Protein AF-A0A3M3KU52-F1 (afdb_monomer_lite)

pLDDT: mean 92.32, std 7.79, range [46.56, 98.62]

Organism: Pseudomonas cannabina (NCBI:txid86840)

Structure (mmCIF, N/CA/C/O backbone):
data_AF-A0A3M3KU52-F1
#
_entry.id   AF-A0A3M3KU52-F1
#
loop_
_atom_site.group_PDB
_atom_site.id
_atom_site.type_symbol
_atom_site.label_atom_id
_atom_site.label_alt_id
_atom_site.label_comp_id
_atom_site.label_asym_id
_atom_site.label_entity_id
_atom_site.label_seq_id
_atom_site.pdbx_PDB_ins_code
_atom_site.Cartn_x
_atom_site.Cartn_y
_atom_site.Cartn_z
_atom_site.occupancy
_atom_site.B_iso_or_equiv
_atom_site.auth_seq_id
_atom_site.auth_comp_id
_atom_site.auth_asym_id
_atom_site.auth_atom_id
_atom_site.pdbx_PDB_model_num
ATOM 1 N N . ALA A 1 1 ? 12.576 -18.617 -20.477 1.00 54.19 1 ALA A N 1
ATOM 2 C CA . ALA A 1 1 ? 12.898 -17.984 -19.184 1.00 54.19 1 ALA A CA 1
ATOM 3 C C . ALA A 1 1 ? 11.674 -18.124 -18.290 1.00 54.19 1 ALA A C 1
ATOM 5 O O . ALA A 1 1 ? 10.576 -18.168 -18.830 1.00 54.19 1 ALA A O 1
ATOM 6 N N . GLY A 1 2 ? 11.861 -18.324 -16.986 1.00 85.38 2 GLY A N 1
ATOM 7 C CA . GLY A 1 2 ? 10.759 -18.479 -16.032 1.00 85.38 2 GLY A CA 1
ATOM 8 C C . GLY A 1 2 ? 10.429 -17.161 -15.333 1.00 85.38 2 GLY A C 1
ATOM 9 O O . GLY A 1 2 ? 11.281 -16.274 -15.255 1.00 85.38 2 GLY A O 1
ATOM 10 N N . ASN A 1 3 ? 9.214 -17.065 -14.804 1.00 88.75 3 ASN A N 1
ATOM 11 C CA . ASN A 1 3 ? 8.806 -15.958 -13.946 1.00 88.75 3 ASN A CA 1
ATOM 12 C C . ASN A 1 3 ? 9.176 -16.261 -12.489 1.00 88.75 3 ASN A C 1
ATOM 14 O O . ASN A 1 3 ? 9.082 -17.405 -12.042 1.00 88.75 3 ASN A O 1
ATOM 18 N N . LEU A 1 4 ? 9.572 -15.229 -11.751 1.00 90.88 4 LEU A N 1
ATOM 19 C CA . LEU A 1 4 ? 9.796 -15.265 -10.314 1.00 90.88 4 LEU A CA 1
ATOM 20 C C . LEU A 1 4 ? 8.529 -14.843 -9.572 1.00 90.88 4 LEU A C 1
ATOM 22 O O . LEU A 1 4 ? 7.788 -13.959 -10.013 1.00 90.88 4 LEU A O 1
ATOM 26 N N . ALA A 1 5 ? 8.339 -15.460 -8.411 1.00 93.00 5 ALA A N 1
ATOM 27 C CA . ALA A 1 5 ? 7.413 -15.015 -7.389 1.00 93.00 5 ALA A CA 1
ATOM 28 C C . ALA A 1 5 ? 8.114 -15.049 -6.028 1.00 93.00 5 ALA A C 1
ATOM 30 O O . ALA A 1 5 ? 8.933 -15.931 -5.764 1.00 93.00 5 ALA A O 1
ATOM 31 N N . ALA A 1 6 ? 7.801 -14.079 -5.179 1.00 93.00 6 ALA A N 1
ATOM 32 C CA . ALA A 1 6 ? 8.339 -13.954 -3.836 1.00 93.00 6 ALA A CA 1
ATOM 33 C C . ALA A 1 6 ? 7.242 -13.474 -2.888 1.00 93.00 6 ALA A C 1
ATOM 35 O O . ALA A 1 6 ? 6.402 -12.656 -3.257 1.00 93.00 6 ALA A O 1
ATOM 36 N N . GLN A 1 7 ? 7.281 -13.962 -1.653 1.00 95.56 7 GLN A N 1
ATOM 37 C CA . GLN A 1 7 ? 6.426 -13.491 -0.573 1.00 95.56 7 GLN A CA 1
ATOM 38 C C . GLN A 1 7 ? 7.285 -13.278 0.667 1.00 95.56 7 GLN A C 1
ATOM 40 O O . GLN A 1 7 ? 8.135 -14.109 0.987 1.00 95.56 7 GLN A O 1
ATOM 45 N N . VAL A 1 8 ? 7.065 -12.160 1.350 1.00 95.69 8 VAL A N 1
ATOM 46 C CA . VAL A 1 8 ? 7.743 -11.821 2.600 1.00 95.69 8 VAL A CA 1
ATOM 47 C C . VAL A 1 8 ? 6.691 -11.370 3.596 1.00 95.69 8 VAL A C 1
ATOM 49 O O . VAL A 1 8 ? 5.891 -10.492 3.285 1.00 95.69 8 VAL A O 1
ATOM 52 N N . SER A 1 9 ? 6.701 -11.953 4.789 1.00 96.00 9 SER A N 1
ATOM 53 C CA . SER A 1 9 ? 5.820 -11.567 5.886 1.00 96.00 9 SER A CA 1
ATOM 54 C C . SER A 1 9 ? 6.625 -11.170 7.116 1.00 96.00 9 SER A C 1
ATOM 56 O O . SER A 1 9 ? 7.636 -11.792 7.442 1.00 96.00 9 SER A O 1
ATOM 58 N N . TYR A 1 10 ? 6.149 -10.142 7.808 1.00 94.44 10 TYR A N 1
ATOM 59 C CA . TYR A 1 10 ? 6.671 -9.676 9.082 1.00 94.44 10 TYR A CA 1
ATOM 60 C C . TYR A 1 10 ? 5.551 -9.685 10.113 1.00 94.44 10 TYR A C 1
ATOM 62 O O . TYR A 1 10 ? 4.508 -9.067 9.906 1.00 94.44 10 TYR A O 1
ATOM 70 N N . ASP A 1 11 ? 5.804 -10.342 11.239 1.00 94.62 11 ASP A N 1
ATOM 71 C CA . ASP A 1 11 ? 4.893 -10.394 12.373 1.00 94.62 11 ASP A CA 1
ATOM 72 C C . ASP A 1 11 ? 5.525 -9.673 13.562 1.00 94.62 11 ASP A C 1
ATOM 74 O O . ASP A 1 11 ? 6.593 -10.045 14.053 1.00 94.62 11 ASP A O 1
ATOM 78 N N . ALA A 1 12 ? 4.847 -8.635 14.036 1.00 90.12 12 ALA A N 1
ATOM 79 C CA . ALA A 1 12 ? 5.092 -8.062 15.344 1.00 90.12 12 ALA A CA 1
ATOM 80 C C . ALA A 1 12 ? 4.092 -8.692 16.316 1.00 90.12 12 ALA A C 1
ATOM 82 O O . ALA A 1 12 ? 2.880 -8.538 16.150 1.00 90.12 12 ALA A O 1
ATOM 83 N N . GLY A 1 13 ? 4.613 -9.410 17.317 1.00 83.56 13 GLY A N 1
ATOM 84 C CA . GLY A 1 13 ? 3.825 -9.992 18.406 1.00 83.56 13 GLY A CA 1
ATOM 85 C C . GLY A 1 13 ? 3.183 -8.925 19.298 1.00 83.56 13 GLY A C 1
ATOM 86 O O . GLY A 1 13 ? 2.807 -7.858 18.832 1.00 83.56 13 GLY A O 1
ATOM 87 N N . ILE A 1 14 ? 3.052 -9.193 20.598 1.00 81.81 14 ILE A N 1
ATOM 88 C CA . ILE A 1 14 ? 2.406 -8.249 21.520 1.00 81.81 14 ILE A CA 1
ATOM 89 C C . ILE A 1 14 ? 3.168 -6.911 21.548 1.00 81.81 14 ILE A C 1
ATOM 91 O O . ILE A 1 14 ? 4.268 -6.798 22.087 1.00 81.81 14 ILE A O 1
ATOM 95 N N . ILE A 1 15 ? 2.549 -5.890 20.966 1.00 83.50 15 ILE A N 1
ATOM 96 C CA . ILE A 1 15 ? 2.916 -4.485 21.042 1.00 83.50 15 ILE A CA 1
ATOM 97 C C . ILE A 1 15 ? 2.351 -3.966 22.359 1.00 83.50 15 ILE A C 1
ATOM 99 O O . ILE A 1 15 ? 1.137 -3.810 22.505 1.00 83.50 15 ILE A O 1
ATOM 103 N N . ALA A 1 16 ? 3.233 -3.695 23.316 1.00 80.94 16 ALA A N 1
ATOM 104 C CA . ALA A 1 16 ? 2.871 -3.060 24.574 1.00 80.94 16 ALA A CA 1
ATOM 105 C C . ALA A 1 16 ? 3.185 -1.559 24.534 1.00 80.94 16 ALA A C 1
ATOM 107 O O . ALA A 1 16 ? 4.236 -1.141 24.047 1.00 80.94 16 ALA A O 1
ATOM 108 N N . TYR A 1 17 ? 2.296 -0.739 25.091 1.00 69.75 17 TYR A N 1
ATOM 109 C CA . TYR A 1 17 ? 2.508 0.697 25.259 1.00 69.75 17 TYR A CA 1
ATOM 110 C C . TYR A 1 17 ? 2.118 1.106 26.679 1.00 69.75 17 TYR A C 1
ATOM 112 O O . TYR A 1 17 ? 1.007 0.836 27.131 1.00 69.75 17 TYR A O 1
ATOM 120 N N . GLY A 1 18 ? 3.048 1.722 27.417 1.00 69.69 18 GLY A N 1
ATOM 121 C CA . GLY A 1 18 ? 2.838 2.046 28.834 1.00 69.69 18 GLY A CA 1
ATOM 122 C C . GLY A 1 18 ? 2.663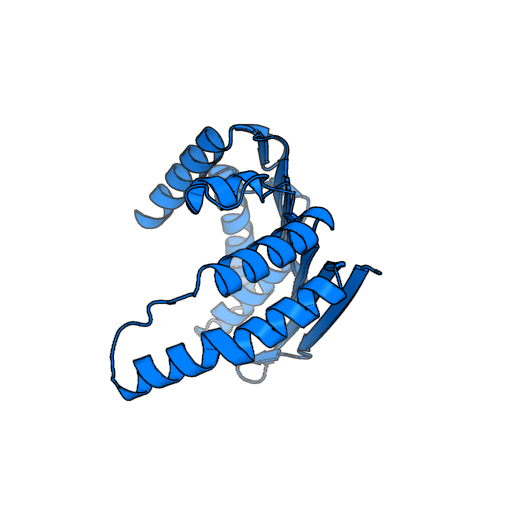 0.811 29.731 1.00 69.69 18 GLY A C 1
ATOM 123 O O . GLY A 1 18 ? 1.918 0.866 30.705 1.00 69.69 18 GLY A O 1
ATOM 124 N N . GLY A 1 19 ? 3.300 -0.315 29.381 1.00 73.00 19 GLY A N 1
ATOM 125 C CA . GLY A 1 19 ? 3.207 -1.575 30.133 1.00 73.00 19 GLY A CA 1
ATOM 126 C C . GLY A 1 19 ? 1.890 -2.338 29.956 1.00 73.00 19 GLY A C 1
ATOM 127 O O . GLY A 1 19 ? 1.667 -3.315 30.664 1.00 73.00 19 GLY A O 1
ATOM 128 N N . LYS A 1 20 ? 1.022 -1.903 29.033 1.00 74.19 20 LYS A N 1
ATOM 129 C CA . LYS A 1 20 ? -0.215 -2.599 28.669 1.00 74.19 20 LYS A CA 1
ATOM 130 C C . LYS A 1 20 ? -0.146 -3.106 27.242 1.00 74.19 20 LYS A C 1
ATOM 132 O O . LYS A 1 20 ? 0.280 -2.373 26.351 1.00 74.19 20 LYS A O 1
ATOM 137 N N . ASP A 1 21 ? -0.623 -4.322 27.041 1.00 85.31 21 ASP A N 1
ATOM 138 C CA . ASP A 1 21 ? -0.763 -4.928 25.724 1.00 85.31 21 ASP A CA 1
ATOM 139 C C . ASP A 1 21 ? -1.793 -4.139 24.909 1.00 85.31 21 ASP A C 1
ATOM 141 O O . ASP A 1 21 ? -2.927 -3.929 25.346 1.00 85.31 21 ASP A O 1
ATOM 145 N N . VAL A 1 22 ? -1.384 -3.664 23.734 1.00 82.19 22 VAL A N 1
ATOM 146 C CA . VAL A 1 22 ? -2.224 -2.864 22.833 1.00 82.19 22 VAL A CA 1
ATOM 147 C C . VAL A 1 22 ? -2.644 -3.674 21.615 1.00 82.19 22 VAL A C 1
ATOM 149 O O . VAL A 1 22 ? -3.763 -3.509 21.140 1.00 82.19 22 VAL A O 1
ATOM 152 N N . GLY A 1 23 ? -1.798 -4.577 21.117 1.00 89.81 23 GLY A N 1
ATOM 153 C CA . GLY A 1 23 ? -2.171 -5.427 19.992 1.00 89.81 23 GLY A CA 1
ATOM 154 C C . GLY A 1 23 ? -1.007 -6.174 19.362 1.00 89.81 23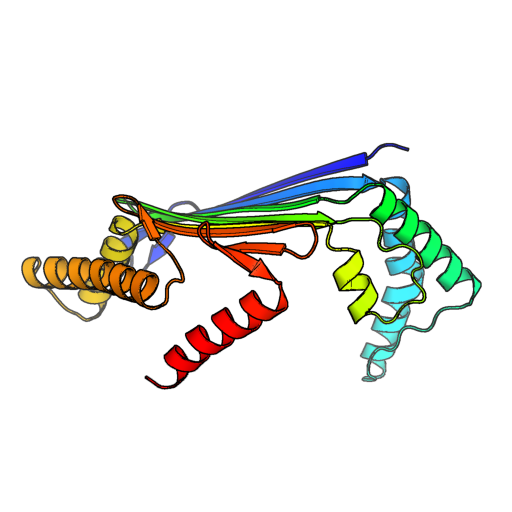 GLY A C 1
ATOM 155 O O . GLY A 1 23 ? 0.065 -6.245 19.940 1.00 89.81 23 GLY A O 1
ATOM 156 N N . ALA A 1 24 ? -1.219 -6.715 18.171 1.00 94.69 24 ALA A N 1
ATOM 157 C CA . ALA A 1 24 ? -0.206 -7.317 17.312 1.00 94.69 24 ALA A CA 1
ATOM 158 C C . ALA A 1 24 ? -0.328 -6.736 15.903 1.00 94.69 24 ALA A C 1
ATOM 160 O O . ALA A 1 24 ? -1.409 -6.283 15.521 1.00 94.69 24 ALA A O 1
ATOM 161 N N . ALA A 1 25 ? 0.752 -6.750 15.129 1.00 95.19 25 ALA A N 1
ATOM 162 C CA . ALA A 1 25 ? 0.728 -6.274 13.751 1.00 95.19 25 ALA A CA 1
ATOM 163 C C . ALA A 1 25 ? 1.302 -7.312 12.791 1.00 95.19 25 ALA A C 1
ATOM 165 O O . ALA A 1 25 ? 2.236 -8.036 13.127 1.00 95.19 25 ALA A O 1
ATOM 166 N N . HIS A 1 26 ? 0.753 -7.352 11.585 1.00 96.62 26 HIS A N 1
ATOM 167 C CA . HIS A 1 26 ? 1.220 -8.209 10.504 1.00 96.62 26 HIS A CA 1
ATOM 168 C C . HIS A 1 26 ? 1.415 -7.374 9.243 1.00 96.62 26 HIS A C 1
ATOM 170 O O . HIS A 1 26 ? 0.612 -6.487 8.955 1.00 96.62 26 HIS A O 1
ATOM 176 N N . MET A 1 27 ? 2.460 -7.668 8.478 1.00 97.56 27 MET A N 1
ATOM 177 C CA . MET A 1 27 ? 2.703 -7.061 7.177 1.00 97.56 27 MET A CA 1
ATOM 178 C C . MET A 1 27 ? 3.203 -8.113 6.190 1.00 97.56 27 MET A C 1
ATOM 180 O O . MET A 1 27 ? 4.315 -8.613 6.333 1.00 97.56 27 MET A O 1
ATOM 184 N N . GLY A 1 28 ? 2.395 -8.421 5.179 1.00 97.88 28 GLY A N 1
ATOM 185 C CA . GLY A 1 28 ? 2.734 -9.328 4.085 1.00 97.88 28 GLY A CA 1
ATOM 186 C C . GLY A 1 28 ? 2.904 -8.589 2.761 1.00 97.88 28 GLY A C 1
ATOM 187 O O . GLY A 1 28 ? 2.051 -7.786 2.387 1.00 97.88 28 GLY A O 1
ATOM 188 N N . PHE A 1 29 ? 3.974 -8.891 2.032 1.00 97.50 29 PHE A N 1
ATOM 189 C CA . PHE A 1 29 ? 4.215 -8.444 0.662 1.00 97.50 29 PHE A CA 1
ATOM 190 C C . PHE A 1 29 ? 4.336 -9.634 -0.282 1.00 97.50 29 PHE A C 1
ATOM 192 O O . PHE A 1 29 ? 4.962 -10.640 0.055 1.00 97.50 29 PHE A O 1
ATOM 199 N N . LYS A 1 30 ? 3.791 -9.489 -1.488 1.00 97.38 30 LYS A N 1
ATOM 200 C CA . LYS A 1 30 ? 3.893 -10.444 -2.588 1.00 97.38 30 LYS A CA 1
ATOM 201 C C . LYS A 1 30 ? 4.377 -9.747 -3.851 1.00 97.38 30 LYS A C 1
ATOM 203 O O . LYS A 1 30 ? 3.967 -8.634 -4.171 1.00 97.38 30 LYS A O 1
ATOM 208 N N . PHE A 1 31 ? 5.225 -10.452 -4.580 1.00 95.19 31 PHE A N 1
ATOM 209 C CA . PHE A 1 31 ? 5.672 -10.109 -5.920 1.00 95.19 31 PHE A CA 1
ATOM 210 C C . PHE A 1 31 ? 5.481 -11.341 -6.791 1.00 95.19 31 PHE A C 1
ATOM 212 O O . PHE A 1 31 ? 5.840 -12.444 -6.379 1.00 95.19 31 PHE A O 1
ATOM 219 N N . ALA A 1 32 ? 4.935 -11.181 -7.986 1.00 96.44 32 ALA A N 1
ATOM 220 C CA . ALA A 1 32 ? 4.789 -12.279 -8.932 1.00 96.44 32 ALA A CA 1
ATOM 221 C C . ALA A 1 32 ? 4.975 -11.789 -10.365 1.00 96.44 32 ALA A C 1
ATOM 223 O O . ALA A 1 32 ? 5.006 -10.586 -10.627 1.00 96.44 32 ALA A O 1
ATOM 224 N N . ASN A 1 33 ? 5.091 -12.741 -11.292 1.00 95.12 33 ASN A N 1
ATOM 225 C CA . ASN A 1 33 ? 5.160 -12.471 -12.727 1.00 95.12 33 ASN A CA 1
ATOM 226 C C . ASN A 1 33 ? 6.339 -11.572 -13.128 1.00 95.12 33 ASN A C 1
ATOM 228 O O . ASN A 1 33 ? 6.232 -10.714 -14.000 1.00 95.12 33 ASN A O 1
ATOM 232 N N . VAL A 1 34 ? 7.484 -11.771 -12.477 1.00 93.44 34 VAL A N 1
ATOM 233 C CA . VAL A 1 34 ? 8.698 -10.994 -12.735 1.00 93.44 34 VAL A CA 1
ATOM 234 C C . VAL A 1 34 ? 9.660 -11.831 -13.584 1.00 93.44 34 VAL A C 1
ATOM 236 O O . VAL A 1 34 ? 10.062 -12.908 -13.150 1.00 93.44 34 VAL A O 1
ATOM 239 N N . ASP A 1 35 ? 10.045 -11.384 -14.785 1.00 95.31 35 ASP A N 1
ATOM 240 C CA . ASP A 1 35 ? 10.991 -12.142 -15.626 1.00 95.31 35 ASP A CA 1
ATOM 241 C C . ASP A 1 35 ? 12.377 -12.226 -14.960 1.00 95.31 35 ASP A C 1
ATOM 243 O O . ASP A 1 35 ? 13.052 -11.214 -14.757 1.00 95.31 35 ASP A O 1
ATOM 247 N N . ALA A 1 36 ? 12.816 -13.449 -14.639 1.00 93.25 36 ALA A N 1
ATOM 248 C CA . ALA A 1 36 ? 14.036 -13.679 -13.867 1.00 93.25 36 ALA A CA 1
ATOM 249 C C . ALA A 1 36 ? 15.298 -13.122 -14.547 1.00 93.25 36 ALA A C 1
ATOM 251 O O . ALA A 1 36 ? 16.171 -12.550 -13.890 1.00 93.25 36 ALA A O 1
ATOM 252 N N . ALA A 1 37 ? 15.402 -13.293 -15.867 1.00 94.12 37 ALA A N 1
ATOM 253 C CA . ALA A 1 37 ? 16.584 -12.903 -16.623 1.00 94.12 37 ALA A CA 1
ATOM 254 C C . ALA A 1 37 ? 16.652 -11.380 -16.783 1.00 94.12 37 ALA A C 1
ATOM 256 O O . ALA A 1 37 ? 17.720 -10.787 -16.625 1.00 94.12 37 ALA A O 1
ATOM 257 N N . ALA A 1 38 ? 15.509 -10.744 -17.047 1.00 94.81 38 ALA A N 1
ATOM 258 C CA . ALA A 1 38 ? 15.393 -9.296 -17.104 1.00 94.81 38 ALA A CA 1
ATOM 259 C C . ALA A 1 38 ? 15.708 -8.661 -15.745 1.00 94.81 38 ALA A C 1
ATOM 261 O O . ALA A 1 38 ? 16.470 -7.697 -15.693 1.00 94.81 38 ALA A O 1
ATOM 262 N N . SER A 1 39 ? 15.200 -9.222 -14.641 1.00 93.06 39 SER A N 1
ATOM 263 C CA . SER A 1 39 ? 15.515 -8.749 -13.288 1.00 93.06 39 SER A CA 1
ATOM 264 C C . SER A 1 39 ? 16.998 -8.844 -12.965 1.00 93.06 39 SER A C 1
ATOM 266 O O . SER A 1 39 ? 17.571 -7.879 -12.464 1.00 93.06 39 SER A O 1
ATOM 268 N N . GLN A 1 40 ? 17.636 -9.973 -13.279 1.00 94.62 40 GLN A N 1
ATOM 269 C CA . GLN A 1 40 ? 19.073 -10.127 -13.075 1.00 94.62 40 GLN A CA 1
ATOM 270 C C . GLN A 1 40 ? 19.864 -9.101 -13.899 1.00 94.62 40 GLN A C 1
ATOM 272 O O . GLN A 1 40 ? 20.748 -8.433 -13.365 1.00 94.62 40 GLN A O 1
ATOM 277 N N . ALA A 1 41 ? 19.524 -8.933 -15.180 1.00 95.88 41 ALA A N 1
ATOM 278 C CA . ALA A 1 41 ? 20.199 -7.982 -16.058 1.00 95.88 41 ALA A CA 1
ATOM 279 C C . ALA A 1 41 ? 20.018 -6.526 -15.595 1.00 95.88 41 ALA A C 1
ATOM 281 O O . ALA A 1 41 ? 20.979 -5.762 -15.609 1.00 95.88 41 ALA A O 1
ATOM 282 N N . LEU A 1 42 ? 18.819 -6.144 -15.143 1.00 95.25 42 LEU A N 1
ATOM 283 C CA . LEU A 1 42 ? 18.550 -4.809 -14.595 1.00 95.25 42 LEU A CA 1
ATOM 284 C C . LEU A 1 42 ? 19.252 -4.580 -13.252 1.00 95.25 42 LEU A C 1
ATOM 286 O O . LEU A 1 42 ? 19.773 -3.493 -13.017 1.00 95.25 42 LEU A O 1
ATOM 290 N N . GLY A 1 43 ? 19.309 -5.595 -12.387 1.00 95.00 43 GLY A N 1
ATOM 291 C CA . GLY A 1 43 ? 20.057 -5.527 -11.132 1.00 95.00 43 GLY A CA 1
ATOM 292 C C . GLY A 1 43 ? 21.553 -5.314 -11.369 1.00 95.00 43 GLY A C 1
ATOM 293 O O . GLY A 1 43 ? 22.164 -4.462 -10.725 1.00 95.00 43 GLY A O 1
ATOM 294 N N . GLN A 1 44 ? 22.123 -6.029 -12.342 1.00 96.50 44 GLN A N 1
ATOM 295 C CA . GLN A 1 44 ? 23.511 -5.850 -12.765 1.00 96.50 44 GLN A CA 1
ATOM 296 C C . GLN A 1 44 ? 23.731 -4.462 -13.384 1.00 96.50 44 GLN A C 1
ATOM 298 O O . GLN A 1 44 ? 24.657 -3.752 -13.007 1.00 96.50 44 GLN A O 1
ATOM 303 N N . PHE A 1 45 ? 22.828 -4.023 -14.265 1.00 96.31 45 PHE A N 1
ATOM 304 C CA . PHE A 1 45 ? 22.869 -2.689 -14.863 1.00 96.31 45 PHE A CA 1
ATOM 305 C C . PHE A 1 45 ? 22.860 -1.579 -13.805 1.00 96.31 45 PHE A C 1
ATOM 307 O O . PHE A 1 45 ? 23.634 -0.626 -13.895 1.00 96.31 45 PHE A O 1
ATOM 314 N N . TYR A 1 46 ? 22.021 -1.704 -12.773 1.00 95.25 46 TYR A N 1
ATOM 315 C CA . TYR A 1 46 ? 21.991 -0.758 -11.661 1.00 95.25 46 TYR A CA 1
ATOM 316 C C . TYR A 1 46 ? 23.342 -0.694 -10.936 1.00 95.25 46 TYR A C 1
ATOM 318 O O . TYR A 1 46 ? 23.856 0.402 -10.714 1.00 95.25 46 TYR A O 1
ATOM 326 N N . GLN A 1 47 ? 23.936 -1.846 -10.610 1.00 96.50 47 GLN A N 1
ATOM 327 C CA . GLN A 1 47 ? 25.231 -1.915 -9.924 1.00 96.50 47 GLN A CA 1
ATOM 328 C C . GLN A 1 47 ? 26.377 -1.351 -10.768 1.00 96.50 47 GLN A C 1
ATOM 330 O O . GLN A 1 47 ? 27.214 -0.624 -10.241 1.00 96.50 47 GLN A O 1
ATOM 335 N N . ASP A 1 48 ? 26.391 -1.636 -12.069 1.00 96.00 48 ASP A N 1
ATOM 336 C CA . ASP A 1 48 ? 27.518 -1.297 -12.939 1.00 96.00 48 ASP A CA 1
ATOM 337 C C . ASP A 1 48 ? 27.430 0.128 -13.501 1.00 96.00 48 ASP A C 1
ATOM 339 O O . ASP A 1 48 ? 28.454 0.755 -13.774 1.00 96.00 48 ASP A O 1
ATOM 343 N N . LYS A 1 49 ? 26.212 0.647 -13.712 1.00 95.00 49 LYS A N 1
ATOM 344 C CA . LYS A 1 49 ? 25.985 1.907 -14.441 1.00 95.00 49 LYS A CA 1
ATOM 345 C C . LYS A 1 49 ? 25.398 3.008 -13.575 1.00 95.00 49 LYS A C 1
ATOM 347 O O . LYS A 1 49 ? 25.826 4.150 -13.700 1.00 95.00 49 LYS A O 1
ATOM 352 N N . ILE A 1 50 ? 24.438 2.691 -12.706 1.00 95.19 50 ILE A N 1
ATOM 353 C CA . ILE A 1 50 ? 23.682 3.700 -11.946 1.00 95.19 50 ILE A CA 1
ATOM 354 C C . ILE A 1 50 ? 24.376 4.014 -10.620 1.00 95.19 50 ILE A C 1
ATOM 356 O O . ILE A 1 50 ? 24.624 5.180 -10.310 1.00 95.19 50 ILE A O 1
ATOM 360 N N . LEU A 1 51 ? 24.713 2.984 -9.843 1.00 96.06 51 LEU A N 1
ATOM 361 C CA . LEU A 1 51 ? 25.285 3.133 -8.507 1.00 96.06 51 LEU A CA 1
ATOM 362 C C . LEU A 1 51 ? 26.611 3.924 -8.501 1.00 96.06 51 LEU A C 1
ATOM 364 O O . LEU A 1 51 ? 26.730 4.832 -7.676 1.00 96.06 51 LEU A O 1
ATOM 368 N N . PRO A 1 52 ? 27.574 3.700 -9.421 1.00 95.75 52 PRO A N 1
ATOM 369 C CA . PRO A 1 52 ? 28.822 4.463 -9.438 1.00 95.75 52 PRO A CA 1
ATOM 370 C C . PRO A 1 52 ? 28.598 5.942 -9.769 1.00 95.75 52 PRO A C 1
ATOM 372 O O . PRO A 1 52 ? 29.203 6.810 -9.144 1.00 95.75 52 PRO A O 1
ATOM 375 N N . GLN A 1 53 ? 27.687 6.248 -10.701 1.00 95.94 53 GLN A N 1
ATOM 376 C CA . GLN A 1 53 ? 27.319 7.630 -11.032 1.00 95.94 53 GLN A CA 1
ATOM 377 C C . GLN A 1 53 ? 26.642 8.326 -9.848 1.00 95.94 53 GLN A C 1
ATOM 379 O O . GLN A 1 53 ? 26.951 9.477 -9.542 1.00 95.94 53 GLN A O 1
ATOM 384 N N . GLN A 1 54 ? 25.751 7.621 -9.144 1.00 94.62 54 GLN A N 1
ATOM 385 C CA . GLN A 1 54 ? 25.102 8.142 -7.944 1.00 94.62 54 GLN A CA 1
ATOM 386 C C . GLN A 1 54 ? 26.124 8.434 -6.836 1.00 94.62 54 GLN A C 1
ATOM 388 O O . GLN A 1 54 ? 26.080 9.505 -6.232 1.00 94.62 54 GLN A O 1
ATOM 393 N N . GLN A 1 55 ? 27.070 7.522 -6.599 1.00 94.62 55 GLN A N 1
ATOM 394 C CA . GLN A 1 55 ? 28.148 7.719 -5.627 1.00 94.62 5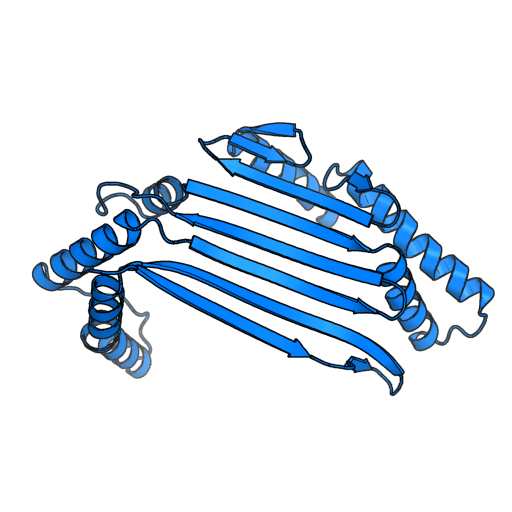5 GLN A CA 1
ATOM 395 C C . GLN A 1 55 ? 29.065 8.884 -6.018 1.00 94.62 55 GLN A C 1
ATOM 397 O O . GLN A 1 55 ? 29.414 9.696 -5.163 1.00 94.62 55 GLN A O 1
ATOM 402 N N . ALA A 1 56 ? 29.412 9.015 -7.302 1.00 94.88 56 ALA A N 1
ATOM 403 C CA . ALA A 1 56 ? 30.214 10.127 -7.803 1.00 94.88 56 ALA A CA 1
ATOM 404 C C . ALA A 1 56 ? 29.498 11.476 -7.626 1.00 94.88 56 ALA A C 1
ATOM 406 O O . ALA A 1 56 ? 30.106 12.426 -7.132 1.00 94.88 56 ALA A O 1
ATOM 407 N N . ALA A 1 57 ? 28.204 11.551 -7.955 1.00 94.69 57 ALA A N 1
ATOM 408 C CA . ALA A 1 57 ? 27.388 12.744 -7.739 1.00 94.69 57 ALA A CA 1
ATOM 409 C C . ALA A 1 57 ? 27.301 13.103 -6.247 1.00 94.69 57 ALA A C 1
ATOM 411 O O . ALA A 1 57 ? 27.498 14.262 -5.879 1.00 94.69 57 ALA A O 1
ATOM 412 N N . ALA A 1 58 ? 27.096 12.111 -5.374 1.00 94.75 58 ALA A N 1
ATOM 413 C CA . ALA A 1 58 ? 27.068 12.308 -3.926 1.00 94.75 58 ALA A CA 1
ATOM 414 C C . ALA A 1 58 ? 28.414 12.813 -3.378 1.00 94.75 58 ALA A C 1
ATOM 416 O O . ALA A 1 58 ? 28.442 13.774 -2.609 1.00 94.75 58 ALA A O 1
ATOM 417 N N . ALA A 1 59 ? 29.534 12.227 -3.817 1.00 95.75 59 ALA A N 1
ATOM 418 C CA . ALA A 1 59 ? 30.879 12.660 -3.435 1.00 95.75 59 ALA A CA 1
ATOM 419 C C . ALA A 1 59 ? 31.167 14.105 -3.878 1.00 95.75 59 ALA A C 1
ATOM 421 O O . ALA A 1 59 ? 31.811 14.866 -3.157 1.00 95.75 59 ALA A O 1
ATOM 422 N N . GLN A 1 60 ? 30.638 14.500 -5.037 1.00 94.94 60 GLN A N 1
ATOM 423 C CA . GLN A 1 60 ? 30.750 15.852 -5.587 1.00 94.94 60 GLN A CA 1
ATOM 424 C C . GLN A 1 60 ? 29.665 16.814 -5.075 1.00 94.94 60 GLN A C 1
ATOM 426 O O . GLN A 1 60 ? 29.667 17.986 -5.450 1.00 94.94 60 GLN A O 1
ATOM 431 N N . LYS A 1 61 ? 28.746 16.350 -4.214 1.00 94.25 61 LYS A N 1
ATOM 432 C CA . LYS A 1 61 ? 27.576 17.103 -3.722 1.00 94.25 61 LYS 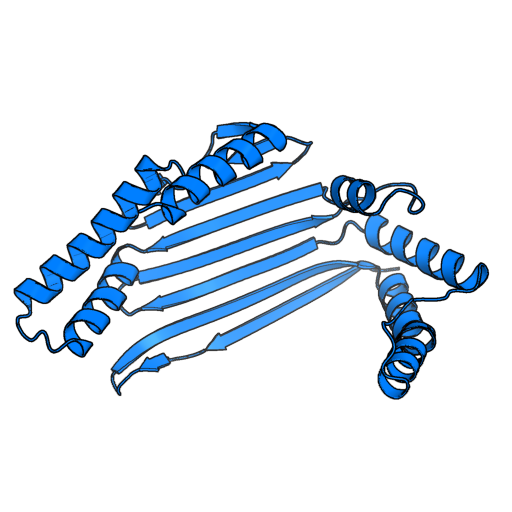A CA 1
ATOM 433 C C . LYS A 1 61 ? 26.728 17.708 -4.849 1.00 94.25 61 LYS A C 1
ATOM 435 O O . LYS A 1 61 ? 26.184 18.803 -4.713 1.00 94.25 61 LYS A O 1
ATOM 440 N N . GLN A 1 62 ? 26.623 16.995 -5.963 1.00 94.00 62 GLN A N 1
ATOM 441 C CA . GLN A 1 62 ? 25.829 17.388 -7.119 1.00 94.00 62 GLN A CA 1
ATOM 442 C C . GLN A 1 62 ? 24.519 16.595 -7.175 1.00 94.00 62 GLN A C 1
ATOM 444 O O . GLN A 1 62 ? 24.462 15.455 -6.705 1.00 94.00 62 GLN A O 1
ATOM 449 N N . PRO A 1 63 ? 23.451 17.170 -7.757 1.00 92.12 63 PRO A N 1
ATOM 450 C CA . PRO A 1 63 ? 22.236 16.417 -8.017 1.00 92.12 63 PRO A CA 1
ATOM 451 C C . PRO A 1 63 ? 22.537 15.284 -9.001 1.00 92.12 63 PRO A C 1
ATOM 453 O O . PRO A 1 63 ? 23.107 15.511 -10.068 1.00 92.12 63 PRO A O 1
ATOM 456 N N . PHE A 1 64 ? 22.128 14.069 -8.648 1.00 92.94 64 PHE A N 1
ATOM 457 C CA . PHE A 1 64 ? 22.287 12.912 -9.517 1.00 92.94 64 PHE A CA 1
ATOM 458 C C . PHE A 1 64 ? 21.495 13.102 -10.817 1.00 92.94 64 PHE A C 1
ATOM 460 O O . PHE A 1 64 ? 20.284 13.331 -10.797 1.00 92.94 64 PHE A O 1
ATOM 467 N N . ARG A 1 65 ? 22.189 12.982 -11.950 1.00 90.50 65 ARG A N 1
ATOM 468 C CA . ARG A 1 65 ? 21.598 12.876 -13.283 1.00 90.50 65 ARG A CA 1
ATOM 469 C C . ARG A 1 65 ? 22.138 11.610 -13.917 1.00 90.50 65 ARG A C 1
ATOM 471 O O . ARG A 1 65 ? 23.348 11.433 -13.983 1.00 90.50 65 ARG A O 1
ATOM 478 N N . LEU A 1 66 ? 21.234 10.733 -14.332 1.00 90.31 66 LEU A N 1
ATOM 479 C CA . LEU A 1 66 ? 21.616 9.488 -14.973 1.00 90.31 66 LEU A CA 1
ATOM 480 C C . LEU A 1 66 ? 22.058 9.775 -16.410 1.00 90.31 66 LEU A C 1
ATOM 482 O O . LEU A 1 66 ? 21.255 10.238 -17.219 1.00 90.31 66 LEU A O 1
ATOM 486 N N . GLU A 1 67 ? 23.310 9.464 -16.719 1.00 92.19 67 GLU A N 1
ATOM 487 C CA . GLU A 1 67 ? 23.849 9.519 -18.073 1.00 92.19 67 GLU A CA 1
ATOM 488 C C . GLU A 1 67 ? 24.053 8.095 -18.589 1.00 92.19 67 GLU A C 1
ATOM 490 O O . GLU A 1 67 ? 24.722 7.273 -17.961 1.00 92.19 67 GLU A O 1
ATOM 495 N N . LEU A 1 68 ? 23.450 7.783 -19.735 1.00 92.56 68 LEU A N 1
ATOM 496 C CA . LEU A 1 68 ? 23.557 6.474 -20.372 1.00 92.56 68 LEU A CA 1
ATOM 497 C C . LEU A 1 68 ? 24.114 6.635 -21.781 1.00 92.56 68 LEU A C 1
ATOM 499 O O . LEU A 1 68 ? 23.715 7.535 -22.520 1.00 92.56 68 LEU A O 1
ATOM 503 N N . SER A 1 69 ? 25.007 5.724 -22.171 1.00 94.00 69 SER A N 1
ATOM 504 C CA . SER A 1 69 ? 25.350 5.564 -23.582 1.00 94.00 69 SER A CA 1
ATOM 505 C C . SER A 1 69 ? 24.127 5.053 -24.364 1.00 94.00 69 SER A C 1
ATOM 507 O O . SER A 1 69 ? 23.253 4.412 -23.772 1.00 94.00 69 SER A O 1
ATOM 509 N N . PRO A 1 70 ? 24.058 5.256 -25.693 1.00 93.56 70 PRO A N 1
ATOM 510 C CA . PRO A 1 70 ? 22.961 4.716 -26.500 1.00 93.56 70 PRO A CA 1
ATOM 511 C C . PRO A 1 70 ? 22.783 3.198 -26.336 1.00 93.56 70 PRO A C 1
ATOM 513 O O . PRO A 1 70 ? 21.659 2.715 -26.227 1.00 93.56 70 PRO A O 1
ATOM 516 N N . ALA A 1 71 ? 23.890 2.455 -26.233 1.00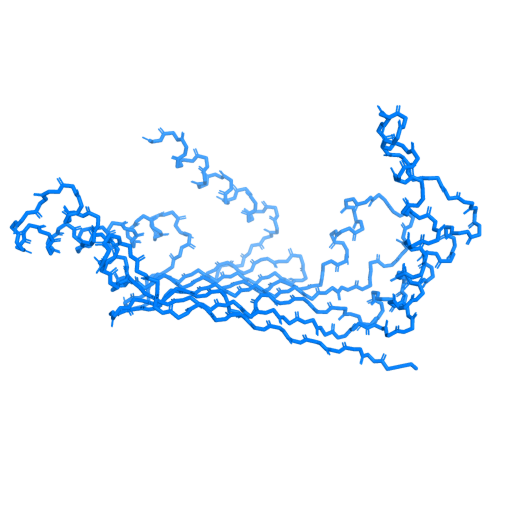 94.00 71 ALA A N 1
ATOM 517 C CA . ALA A 1 71 ? 23.870 1.009 -26.015 1.00 94.00 71 ALA A CA 1
ATOM 518 C C . ALA A 1 71 ? 23.337 0.630 -24.622 1.00 94.00 71 ALA A C 1
ATOM 520 O O . ALA A 1 71 ? 22.542 -0.300 -24.492 1.00 94.00 71 ALA A O 1
ATOM 521 N N . ASP A 1 72 ? 23.732 1.366 -23.577 1.00 94.00 72 ASP A N 1
ATOM 522 C CA . ASP A 1 72 ? 23.227 1.145 -22.218 1.00 94.00 72 ASP A CA 1
ATOM 523 C C . ASP A 1 72 ? 21.723 1.458 -22.127 1.00 94.00 72 ASP A C 1
ATOM 525 O O . ASP A 1 72 ? 20.968 0.733 -21.478 1.00 94.00 72 ASP A O 1
ATOM 529 N N . GLN A 1 73 ? 21.266 2.501 -22.824 1.00 92.19 73 GLN A N 1
ATOM 530 C CA . GLN A 1 73 ? 19.851 2.853 -22.895 1.00 92.19 73 GLN A CA 1
ATOM 531 C C . GLN A 1 73 ? 19.029 1.789 -23.637 1.00 92.19 73 GLN A C 1
ATOM 533 O O . GLN A 1 73 ? 17.953 1.409 -23.173 1.00 92.19 73 GLN A O 1
ATOM 538 N N . GLU A 1 74 ? 19.531 1.269 -24.759 1.00 92.81 74 GLU A N 1
ATOM 539 C CA . GLU A 1 74 ? 18.882 0.183 -25.501 1.00 92.81 74 GLU A CA 1
ATOM 540 C C . GLU A 1 74 ? 18.797 -1.107 -24.673 1.00 92.81 74 GLU A C 1
ATOM 542 O O . GLU A 1 74 ? 17.742 -1.754 -24.632 1.00 92.81 74 GLU A O 1
ATOM 547 N N . LEU A 1 75 ? 19.873 -1.454 -23.958 1.00 93.12 75 LEU A N 1
ATOM 548 C CA . LEU A 1 75 ? 19.895 -2.597 -23.051 1.00 93.12 75 LEU A CA 1
ATOM 549 C C . LEU A 1 75 ? 18.833 -2.445 -21.959 1.00 93.12 75 LEU A C 1
ATOM 551 O O . LEU A 1 75 ? 18.014 -3.348 -21.778 1.00 93.12 75 LEU A O 1
ATOM 555 N N . MET A 1 76 ? 18.814 -1.301 -21.270 1.00 93.00 76 MET A N 1
ATOM 556 C CA . MET A 1 76 ? 17.832 -1.006 -20.226 1.00 93.00 76 MET A CA 1
ATOM 557 C C . MET A 1 76 ? 16.402 -1.116 -20.767 1.00 93.00 76 MET A C 1
ATOM 559 O O . MET A 1 76 ? 15.580 -1.833 -20.196 1.00 93.00 76 MET A O 1
ATOM 563 N N . ASN A 1 77 ? 16.118 -0.486 -21.910 1.00 91.88 77 ASN A N 1
ATOM 564 C CA . ASN A 1 77 ? 14.800 -0.526 -22.542 1.00 91.88 77 ASN A CA 1
ATOM 565 C C . ASN A 1 77 ? 14.379 -1.951 -22.918 1.00 91.88 77 ASN A C 1
ATOM 567 O O . ASN A 1 77 ? 13.222 -2.328 -22.738 1.00 91.88 77 ASN A O 1
ATOM 571 N N . THR A 1 78 ? 15.312 -2.760 -23.417 1.00 94.12 78 THR A N 1
ATOM 572 C CA . THR A 1 78 ? 15.048 -4.158 -23.773 1.00 94.12 78 THR A CA 1
ATOM 573 C C . THR A 1 78 ? 14.651 -4.980 -22.550 1.00 94.12 78 THR A C 1
ATOM 575 O O . THR A 1 78 ? 13.687 -5.744 -22.614 1.00 94.12 78 THR A O 1
ATOM 578 N N . GLN A 1 79 ? 15.358 -4.826 -21.428 1.00 95.12 79 GLN A N 1
ATOM 579 C CA . GLN A 1 79 ? 15.028 -5.578 -20.214 1.00 95.12 79 GLN A CA 1
ATOM 580 C C . GLN A 1 79 ? 13.739 -5.071 -19.561 1.00 95.12 79 GLN A C 1
ATOM 582 O O . GLN A 1 79 ? 12.930 -5.881 -19.120 1.00 95.12 79 GLN A O 1
ATOM 587 N N . LEU A 1 80 ? 13.494 -3.758 -19.564 1.00 92.69 80 LEU A N 1
ATOM 588 C CA . LEU A 1 80 ? 12.231 -3.189 -19.085 1.00 92.69 80 LEU A CA 1
ATOM 589 C C . LEU A 1 80 ? 11.036 -3.714 -19.886 1.00 92.69 80 LEU A C 1
ATOM 591 O O . LEU A 1 80 ? 10.047 -4.131 -19.292 1.00 92.69 80 LEU A O 1
ATOM 595 N N . LYS A 1 81 ? 11.135 -3.784 -21.220 1.00 92.81 81 LYS A N 1
ATOM 596 C CA . LYS A 1 81 ? 10.081 -4.384 -22.055 1.00 92.81 81 LYS A CA 1
ATOM 597 C C . LYS A 1 81 ? 9.811 -5.841 -21.688 1.00 92.81 81 LYS A C 1
ATOM 599 O O . LYS A 1 81 ? 8.656 -6.230 -21.577 1.00 92.81 81 LYS A O 1
ATOM 604 N N . LYS A 1 82 ? 10.856 -6.645 -21.460 1.00 93.88 82 LYS A N 1
ATOM 605 C CA . LYS A 1 82 ? 10.689 -8.037 -21.006 1.00 93.88 82 LYS A CA 1
ATOM 606 C C . LYS A 1 82 ? 10.008 -8.120 -19.643 1.00 93.88 82 LYS A C 1
ATOM 608 O O . LYS A 1 82 ? 9.132 -8.957 -19.458 1.00 93.88 82 LYS A O 1
ATOM 613 N N . LEU A 1 83 ? 10.387 -7.236 -18.721 1.00 92.94 83 LEU A N 1
ATOM 614 C CA . LEU A 1 83 ? 9.778 -7.153 -17.401 1.00 92.94 83 LEU A CA 1
ATOM 615 C C . LEU A 1 83 ? 8.277 -6.856 -17.511 1.00 92.94 83 LEU A C 1
ATOM 617 O O . LEU A 1 83 ? 7.479 -7.600 -16.958 1.00 92.94 83 LEU A O 1
ATOM 621 N N . PHE A 1 84 ? 7.886 -5.828 -18.269 1.00 93.56 84 PHE A N 1
ATOM 622 C CA . PHE A 1 84 ? 6.477 -5.467 -18.451 1.00 93.56 84 PHE A CA 1
ATOM 623 C C . PHE A 1 84 ? 5.679 -6.505 -19.252 1.00 93.56 84 PHE A C 1
ATOM 625 O O . PHE A 1 84 ? 4.515 -6.751 -18.941 1.00 93.56 84 PHE A O 1
ATOM 632 N N . ALA A 1 85 ? 6.300 -7.176 -20.226 1.00 93.50 85 ALA A N 1
ATOM 633 C CA . ALA A 1 85 ? 5.669 -8.264 -20.973 1.00 93.50 85 ALA A CA 1
ATOM 634 C C . ALA A 1 85 ? 5.291 -9.457 -20.077 1.00 93.50 85 ALA A C 1
ATOM 636 O O . ALA A 1 85 ? 4.330 -10.167 -20.376 1.00 93.50 85 ALA A O 1
ATOM 637 N N . ALA A 1 86 ? 6.008 -9.661 -18.965 1.00 94.50 86 ALA A N 1
ATOM 638 C CA . ALA A 1 86 ? 5.667 -10.674 -17.971 1.00 94.50 86 ALA A CA 1
ATOM 639 C C . ALA A 1 86 ? 4.430 -10.306 -17.130 1.00 94.50 86 ALA A C 1
ATOM 641 O O . ALA A 1 86 ? 3.876 -11.192 -16.490 1.00 94.50 86 ALA A O 1
ATOM 642 N N . LYS A 1 87 ? 3.957 -9.051 -17.198 1.00 95.50 87 LYS A N 1
ATOM 643 C CA . LYS A 1 87 ? 2.858 -8.474 -16.402 1.00 95.50 87 LYS A CA 1
ATOM 644 C C . LYS A 1 87 ? 3.096 -8.580 -14.891 1.00 95.50 87 LYS A C 1
ATOM 646 O O . LYS A 1 87 ? 2.413 -9.355 -14.215 1.00 95.50 87 LYS A O 1
ATOM 651 N N . PRO A 1 88 ? 4.086 -7.837 -14.361 1.00 96.25 88 PRO A N 1
ATOM 652 C CA . PRO A 1 88 ? 4.455 -7.911 -12.958 1.00 96.25 88 PRO A CA 1
ATOM 653 C C . PRO A 1 88 ? 3.277 -7.604 -12.041 1.00 96.25 88 PRO A C 1
ATOM 655 O O . PRO A 1 88 ? 2.511 -6.673 -12.284 1.00 96.25 88 PRO A O 1
ATOM 658 N N . HIS A 1 89 ? 3.199 -8.358 -10.956 1.00 97.19 89 HIS A N 1
ATOM 659 C CA . HIS A 1 89 ? 2.224 -8.177 -9.896 1.00 97.19 89 HIS A CA 1
ATOM 660 C C . HIS A 1 89 ? 2.945 -7.787 -8.608 1.00 97.19 89 HIS A C 1
ATOM 662 O O . HIS A 1 89 ? 3.915 -8.445 -8.215 1.00 97.19 89 HIS A O 1
ATOM 668 N N . VAL A 1 90 ? 2.466 -6.736 -7.948 1.00 96.94 90 VAL A N 1
ATOM 669 C CA . VAL A 1 90 ? 2.967 -6.274 -6.649 1.00 96.94 90 VAL A CA 1
ATOM 670 C C . VAL A 1 90 ? 1.792 -6.114 -5.702 1.00 96.94 90 VAL A C 1
ATOM 672 O O . VAL A 1 90 ? 0.829 -5.418 -6.011 1.00 96.94 90 VAL A O 1
ATOM 675 N N . GLU A 1 91 ? 1.880 -6.719 -4.525 1.00 98.12 91 GLU A N 1
ATOM 676 C CA . GLU A 1 91 ? 0.789 -6.723 -3.561 1.00 98.12 91 GLU A CA 1
ATOM 677 C C . GLU A 1 91 ? 1.315 -6.503 -2.135 1.00 98.12 91 GLU A C 1
ATOM 679 O O . GLU A 1 91 ? 2.164 -7.241 -1.641 1.00 98.12 91 GLU A O 1
ATOM 684 N N . LEU A 1 92 ? 0.777 -5.492 -1.448 1.00 98.31 92 LEU A N 1
ATOM 685 C CA . LEU A 1 92 ? 0.667 -5.490 0.006 1.00 98.31 92 LEU A CA 1
ATOM 686 C C . LEU A 1 92 ? -0.506 -6.410 0.347 1.00 98.31 92 LEU A C 1
ATOM 688 O O . LEU A 1 92 ? -1.668 -6.008 0.262 1.00 98.31 92 LEU A O 1
ATOM 692 N N . GLU A 1 93 ? -0.194 -7.654 0.693 1.00 96.94 93 GLU A N 1
ATOM 693 C CA . GLU A 1 93 ? -1.190 -8.703 0.908 1.00 96.94 93 GLU A CA 1
ATOM 694 C C . GLU A 1 93 ? -2.102 -8.347 2.071 1.00 96.94 93 GLU A C 1
ATOM 696 O O . GLU A 1 93 ? -3.330 -8.440 1.978 1.00 96.94 93 GLU A O 1
ATOM 701 N N . LYS A 1 94 ? -1.472 -7.966 3.179 1.00 96.94 94 LYS A N 1
ATOM 702 C CA . LYS A 1 94 ? -2.149 -7.587 4.403 1.00 96.94 94 LYS A CA 1
ATOM 703 C C . LYS A 1 94 ? -1.187 -6.779 5.254 1.00 96.94 94 LYS A C 1
ATOM 705 O O . LYS A 1 94 ? -0.188 -7.311 5.721 1.00 96.94 94 LYS A O 1
ATOM 710 N N . LEU A 1 95 ? -1.506 -5.515 5.481 1.00 97.94 95 LEU A N 1
ATOM 711 C CA . LEU A 1 95 ? -1.023 -4.769 6.635 1.00 97.94 95 LEU A CA 1
ATOM 712 C C . LEU A 1 95 ? -2.152 -4.762 7.654 1.00 97.94 95 LEU A C 1
ATOM 714 O O . LEU A 1 95 ? -3.202 -4.191 7.369 1.00 97.94 95 LEU A O 1
ATOM 718 N N . SER A 1 96 ? -1.973 -5.393 8.809 1.00 97.69 96 SER A N 1
ATOM 719 C CA . SER A 1 96 ? -2.992 -5.408 9.851 1.00 97.69 96 SER A CA 1
ATOM 720 C C . SER A 1 96 ? -2.465 -5.013 11.211 1.00 97.69 96 SER A C 1
ATOM 722 O O . SER A 1 96 ? -1.300 -5.211 11.548 1.00 97.69 96 SER A O 1
ATOM 724 N N . LEU A 1 97 ? -3.379 -4.451 11.988 1.00 96.19 97 LEU A N 1
ATOM 725 C CA . LEU A 1 97 ? -3.255 -4.269 13.420 1.00 96.19 97 LEU A CA 1
ATOM 726 C C . LEU A 1 97 ? -4.379 -5.092 14.047 1.00 96.19 97 LEU A C 1
ATOM 728 O O . LEU A 1 97 ? -5.498 -5.100 13.539 1.00 96.19 97 LEU A O 1
ATOM 732 N N . LYS A 1 98 ? -4.104 -5.786 15.140 1.00 96.31 98 LYS A N 1
ATOM 733 C CA . LYS A 1 98 ? -5.078 -6.601 15.861 1.00 96.31 98 LYS A CA 1
ATOM 734 C C . LYS A 1 98 ? -5.026 -6.259 17.337 1.00 96.31 98 LYS A C 1
ATOM 736 O O . LYS A 1 98 ? -3.990 -6.446 17.961 1.00 96.31 98 LYS A O 1
ATOM 741 N N . THR A 1 99 ? -6.126 -5.776 17.890 1.00 94.75 99 THR A N 1
ATOM 742 C CA . THR A 1 99 ? -6.317 -5.591 19.332 1.00 94.75 99 THR A CA 1
ATOM 743 C C . THR A 1 99 ? -7.051 -6.806 19.908 1.00 94.75 99 THR A C 1
ATOM 745 O O . THR A 1 99 ? -7.371 -7.758 19.190 1.00 94.75 99 THR A O 1
ATOM 748 N N . SER A 1 100 ? -7.340 -6.791 21.209 1.00 91.31 100 SER A N 1
ATOM 749 C CA . SER A 1 100 ? -8.087 -7.869 21.867 1.00 91.31 100 SER A CA 1
ATOM 750 C C . SER A 1 100 ? -9.488 -8.072 21.286 1.00 91.31 100 SER A C 1
ATOM 752 O O . SER A 1 100 ? -9.965 -9.205 21.264 1.00 91.31 100 SER A O 1
ATOM 754 N N . ASN A 1 101 ? -10.136 -7.004 20.803 1.00 94.44 101 ASN A N 1
ATOM 755 C CA . ASN A 1 101 ? -11.528 -7.057 20.354 1.00 94.44 101 ASN A CA 1
ATOM 756 C C . ASN A 1 101 ? -11.716 -6.899 18.837 1.00 94.44 101 ASN A C 1
ATOM 758 O O . ASN A 1 101 ? -12.834 -7.081 18.357 1.00 94.44 101 ASN A O 1
ATOM 762 N N . GLY A 1 102 ? -10.673 -6.578 18.061 1.00 95.94 102 GLY A N 1
ATOM 763 C CA . GLY A 1 102 ? -10.829 -6.341 16.624 1.00 95.94 102 GLY A CA 1
ATOM 764 C C . GLY A 1 102 ? -9.536 -6.357 15.814 1.00 95.94 102 GLY A C 1
ATOM 765 O O . GLY A 1 102 ? -8.439 -6.221 16.347 1.00 95.94 102 GLY A O 1
ATOM 766 N N . GLU A 1 103 ? -9.667 -6.501 14.496 1.00 97.38 103 GLU A N 1
ATOM 767 C CA . GLU A 1 103 ? -8.556 -6.413 13.544 1.00 97.38 103 GLU A CA 1
ATOM 768 C C . GLU A 1 103 ? -8.934 -5.479 12.392 1.00 97.38 103 GLU A C 1
ATOM 770 O O . GLU A 1 103 ? -9.943 -5.682 11.720 1.00 97.38 103 GLU A O 1
ATOM 775 N N . SER A 1 104 ? -8.099 -4.474 12.153 1.00 98.31 104 SER A N 1
ATOM 776 C CA . SER A 1 104 ? -8.183 -3.589 10.992 1.00 98.31 104 SER A CA 1
ATOM 777 C C . SER A 1 104 ? -7.070 -3.973 10.040 1.00 98.31 104 SER A C 1
ATOM 779 O O . SER A 1 104 ? -5.974 -4.329 10.480 1.00 98.31 104 SER A O 1
ATOM 781 N N . HIS A 1 105 ? -7.336 -3.906 8.743 1.00 98.38 105 HIS A N 1
ATOM 782 C CA . HIS A 1 105 ? -6.357 -4.293 7.745 1.00 98.38 105 HIS A CA 1
ATOM 783 C C . HIS A 1 105 ? -6.496 -3.521 6.439 1.00 98.38 105 HIS A C 1
ATOM 785 O O . HIS A 1 105 ? -7.567 -3.039 6.074 1.00 98.38 105 HIS A O 1
ATOM 791 N N . VAL A 1 106 ? -5.378 -3.444 5.730 1.00 98.50 106 VAL A N 1
ATOM 792 C CA . VAL A 1 106 ? -5.258 -2.878 4.393 1.00 98.50 106 VAL A CA 1
ATOM 793 C C . VAL A 1 106 ? -4.644 -3.922 3.473 1.00 98.50 106 VAL A C 1
ATOM 795 O O . VAL A 1 106 ? -3.673 -4.583 3.839 1.00 98.50 106 VAL A O 1
ATOM 798 N N . ARG A 1 107 ? -5.201 -4.035 2.269 1.00 98.44 107 ARG A N 1
ATOM 799 C CA . ARG A 1 107 ? -4.649 -4.781 1.138 1.00 98.44 107 ARG A CA 1
ATOM 800 C C . ARG A 1 107 ? -4.556 -3.841 -0.055 1.00 98.44 107 ARG A C 1
ATOM 802 O O . ARG A 1 107 ? -5.494 -3.088 -0.309 1.00 98.44 107 ARG A O 1
ATOM 809 N N . ILE A 1 108 ? -3.452 -3.903 -0.791 1.00 98.56 108 ILE A N 1
ATOM 810 C CA . ILE A 1 108 ? -3.270 -3.174 -2.051 1.00 98.56 108 ILE A CA 1
ATOM 811 C C . ILE A 1 108 ? -2.570 -4.112 -3.023 1.00 98.56 108 ILE A C 1
ATOM 813 O O . ILE A 1 108 ? -1.497 -4.606 -2.710 1.00 98.56 108 ILE A O 1
ATOM 817 N N . ALA A 1 109 ? -3.147 -4.333 -4.193 1.00 98.50 109 ALA A N 1
ATOM 818 C CA . ALA A 1 109 ? -2.569 -5.096 -5.285 1.00 98.50 109 ALA A CA 1
ATOM 819 C C . ALA A 1 109 ? -2.529 -4.229 -6.544 1.00 98.50 109 ALA A C 1
ATOM 821 O O . ALA A 1 109 ? -3.478 -3.499 -6.832 1.00 98.50 109 ALA A O 1
ATOM 822 N N . VAL A 1 110 ? -1.420 -4.306 -7.270 1.00 98.00 110 VAL A N 1
ATOM 823 C CA . VAL A 1 110 ? -1.190 -3.599 -8.527 1.00 98.00 110 VAL A CA 1
ATOM 824 C C . VAL A 1 110 ? -0.675 -4.603 -9.545 1.00 98.00 110 VAL A C 1
ATOM 826 O O . VAL A 1 110 ? 0.392 -5.193 -9.363 1.00 98.00 110 VAL A O 1
ATOM 829 N N . ASP A 1 111 ? -1.423 -4.752 -10.628 1.00 97.50 111 ASP A N 1
ATOM 830 C CA . ASP A 1 111 ? -1.015 -5.497 -11.808 1.00 97.50 111 ASP A CA 1
ATOM 831 C C . ASP A 1 111 ? -0.538 -4.521 -12.875 1.00 97.50 111 ASP A C 1
ATOM 833 O O . ASP A 1 111 ? -1.246 -3.586 -13.264 1.00 97.50 111 ASP A O 1
ATOM 837 N N . LEU A 1 112 ? 0.679 -4.746 -13.357 1.00 96.31 112 LEU A N 1
ATOM 838 C CA . LEU A 1 112 ? 1.274 -3.945 -14.410 1.00 96.31 112 LEU A CA 1
ATOM 839 C C . LEU A 1 112 ? 1.033 -4.578 -15.784 1.00 96.31 112 LEU A C 1
ATOM 841 O O . LEU A 1 112 ? 1.012 -5.798 -15.950 1.00 96.31 112 LEU A O 1
ATOM 845 N N . ALA A 1 113 ? 0.879 -3.723 -16.786 1.00 94.62 113 ALA A N 1
ATOM 846 C CA . ALA A 1 113 ? 0.727 -4.075 -18.188 1.00 94.62 113 ALA A CA 1
ATOM 847 C C . ALA A 1 113 ? 1.962 -3.661 -19.000 1.00 94.62 113 ALA A C 1
ATOM 849 O O . ALA A 1 113 ? 2.821 -2.919 -18.524 1.00 94.62 113 ALA A O 1
ATOM 850 N N . ASP A 1 114 ? 2.034 -4.132 -20.246 1.00 92.31 114 ASP A N 1
ATOM 851 C CA . ASP A 1 114 ? 2.988 -3.618 -21.228 1.00 92.31 114 ASP A CA 1
ATOM 852 C C . ASP A 1 114 ? 2.550 -2.217 -21.689 1.00 92.31 114 ASP A C 1
ATOM 854 O O . ASP A 1 114 ? 1.513 -2.099 -22.351 1.00 92.31 114 ASP A O 1
ATOM 858 N N . PRO A 1 115 ? 3.310 -1.151 -21.369 1.00 91.31 115 PRO A N 1
ATOM 859 C CA . PRO A 1 115 ? 2.940 0.209 -21.747 1.00 91.31 115 PRO A CA 1
ATOM 860 C C . PRO A 1 115 ? 3.244 0.536 -23.222 1.00 91.31 115 PRO A C 1
ATOM 862 O O . PRO A 1 115 ? 2.981 1.659 -23.678 1.00 91.31 115 PRO A O 1
ATOM 865 N N . GLY A 1 116 ? 3.822 -0.410 -23.971 1.00 89.44 116 GLY A N 1
ATOM 866 C CA . GLY A 1 116 ? 4.274 -0.233 -25.343 1.00 89.44 116 GLY A CA 1
ATOM 867 C C . GLY A 1 116 ? 5.648 0.453 -25.425 1.00 89.44 116 GLY A C 1
ATOM 868 O O . GLY A 1 116 ? 6.570 0.111 -24.679 1.00 89.44 116 GLY A O 1
ATOM 869 N N . PRO A 1 117 ? 5.854 1.395 -26.365 1.00 88.62 117 PRO A N 1
ATOM 870 C CA . PRO A 1 117 ? 7.130 2.100 -26.508 1.00 88.62 117 PRO A CA 1
ATOM 871 C C . PRO A 1 117 ? 7.549 2.840 -25.225 1.00 88.62 117 PRO A C 1
ATOM 873 O O . PRO A 1 117 ? 6.742 3.527 -24.604 1.00 88.62 117 PRO A O 1
ATOM 876 N N . LEU A 1 118 ? 8.816 2.710 -24.819 1.00 87.12 118 LEU A N 1
ATOM 877 C CA . LEU A 1 118 ? 9.333 3.299 -23.571 1.00 87.12 118 LEU A CA 1
ATOM 878 C C . LEU A 1 118 ? 9.881 4.727 -23.739 1.00 87.12 118 LEU A C 1
ATOM 880 O O . LEU A 1 118 ? 10.263 5.361 -22.764 1.00 87.12 118 LEU A O 1
ATOM 884 N N . ASP A 1 119 ? 9.921 5.236 -24.968 1.00 83.31 119 ASP A N 1
ATOM 885 C CA . ASP A 1 119 ? 10.359 6.586 -25.349 1.00 83.31 119 ASP A CA 1
ATOM 886 C C . ASP A 1 119 ? 9.270 7.659 -25.155 1.00 83.31 119 ASP A C 1
ATOM 888 O O . ASP A 1 119 ? 9.431 8.816 -25.542 1.00 83.31 119 ASP A O 1
ATOM 892 N N . GLN A 1 120 ? 8.157 7.281 -24.528 1.00 85.56 120 GLN A N 1
ATOM 893 C CA . GLN A 1 120 ? 7.066 8.177 -24.171 1.00 85.56 120 GLN A CA 1
ATOM 894 C C . GLN A 1 120 ? 7.411 9.030 -22.934 1.00 85.56 120 GLN A C 1
ATOM 896 O O . GLN A 1 120 ? 8.228 8.628 -22.102 1.00 85.56 120 GLN A O 1
ATOM 901 N N . PRO A 1 121 ? 6.740 10.182 -22.742 1.00 86.88 121 PRO A N 1
ATOM 902 C CA . PRO A 1 121 ? 6.815 10.930 -21.490 1.00 86.88 121 PRO A CA 1
ATOM 903 C C . PRO A 1 121 ? 6.509 10.045 -20.271 1.00 86.88 121 PRO A C 1
ATOM 905 O O . PRO A 1 121 ? 5.575 9.241 -20.298 1.00 86.88 121 PRO A O 1
ATOM 908 N N . ALA A 1 122 ? 7.265 10.213 -19.182 1.00 81.06 122 ALA A N 1
ATOM 909 C CA . ALA A 1 122 ? 7.195 9.332 -18.011 1.00 81.06 122 ALA A CA 1
ATOM 910 C C . ALA A 1 122 ? 5.785 9.224 -17.399 1.00 81.06 122 ALA A C 1
ATOM 912 O O . ALA A 1 122 ? 5.368 8.147 -16.986 1.00 81.06 122 ALA A O 1
ATOM 913 N N . ASN A 1 123 ? 5.020 10.318 -17.383 1.00 80.69 123 ASN A N 1
ATOM 914 C CA . ASN A 1 123 ? 3.633 10.325 -16.911 1.00 80.69 123 ASN A CA 1
ATOM 915 C C . ASN A 1 123 ? 2.710 9.445 -17.773 1.00 80.69 123 ASN A C 1
ATOM 917 O O . ASN A 1 123 ? 1.894 8.704 -17.233 1.00 80.69 123 ASN A O 1
ATOM 921 N N . ALA A 1 124 ? 2.852 9.497 -19.099 1.00 85.81 124 ALA A N 1
ATOM 922 C CA . ALA A 1 124 ? 2.086 8.659 -20.015 1.00 85.81 124 ALA A CA 1
ATOM 923 C C . ALA A 1 124 ? 2.486 7.183 -19.889 1.00 85.81 124 ALA A C 1
ATOM 925 O O . ALA A 1 124 ? 1.625 6.308 -19.938 1.00 85.81 124 ALA A O 1
ATOM 926 N N . LEU A 1 125 ? 3.779 6.915 -19.683 1.00 88.06 125 LEU A N 1
ATOM 927 C CA . LEU A 1 125 ? 4.292 5.566 -19.476 1.00 88.06 125 LEU A CA 1
ATOM 928 C C . LEU A 1 125 ? 3.711 4.927 -18.211 1.00 88.06 125 LEU A C 1
ATOM 930 O O . LEU A 1 125 ? 3.224 3.805 -18.274 1.00 88.06 125 LEU A O 1
ATOM 934 N N . VAL A 1 126 ? 3.721 5.651 -17.086 1.00 85.31 126 VAL A N 1
ATOM 935 C CA . VAL A 1 126 ? 3.162 5.164 -15.814 1.00 85.31 126 VAL A CA 1
ATOM 936 C C . VAL A 1 126 ? 1.684 4.824 -15.966 1.00 85.31 126 VAL A C 1
ATOM 938 O O . VAL A 1 126 ? 1.279 3.735 -15.579 1.00 85.31 126 VAL A O 1
ATOM 941 N N . LEU A 1 127 ? 0.888 5.708 -16.574 1.00 85.00 127 LEU A N 1
ATOM 942 C CA . LEU A 1 127 ? -0.541 5.454 -16.773 1.00 85.00 127 LEU A CA 1
ATOM 943 C C . LEU A 1 127 ? -0.800 4.224 -17.651 1.00 85.00 127 LEU A C 1
ATOM 945 O O . LEU A 1 127 ? -1.676 3.434 -17.334 1.00 85.00 127 LEU A O 1
ATOM 949 N N . LYS A 1 128 ? -0.016 4.025 -18.716 1.00 89.44 128 LYS A N 1
ATOM 950 C CA . LYS A 1 128 ? -0.149 2.855 -19.603 1.00 89.44 128 LYS A CA 1
ATOM 951 C C . LYS A 1 128 ? 0.393 1.560 -19.000 1.00 89.44 128 LYS A C 1
ATOM 953 O O . LYS A 1 128 ? -0.007 0.482 -19.424 1.00 89.44 128 LYS A O 1
ATOM 958 N N . ALA A 1 129 ? 1.324 1.662 -18.055 1.00 92.38 129 ALA A N 1
ATOM 959 C CA . ALA A 1 129 ? 1.882 0.515 -17.354 1.00 92.38 129 ALA A CA 1
ATOM 960 C C . ALA A 1 129 ? 0.948 0.009 -16.250 1.00 92.38 129 ALA A C 1
ATOM 962 O O . ALA A 1 129 ? 1.123 -1.115 -15.797 1.00 92.38 129 ALA A O 1
ATOM 963 N N . LEU A 1 130 ? -0.030 0.803 -15.806 1.00 92.75 130 LEU A N 1
ATOM 964 C CA . LEU A 1 130 ? -1.044 0.362 -14.853 1.00 92.75 130 LEU A CA 1
ATOM 965 C C . LEU A 1 130 ? -2.102 -0.471 -15.581 1.00 92.75 130 LEU A C 1
ATOM 967 O O . LEU A 1 130 ? -2.845 0.045 -16.409 1.00 92.75 130 LEU A O 1
ATOM 971 N N . GLY A 1 131 ? -2.163 -1.765 -15.271 1.00 94.69 131 GLY A N 1
ATOM 972 C CA . GLY A 1 131 ? -3.204 -2.655 -15.778 1.00 94.69 131 GLY A CA 1
ATOM 973 C C . GLY A 1 131 ? -4.429 -2.645 -14.872 1.00 94.69 131 GLY A C 1
ATOM 974 O O . GLY A 1 131 ? -5.520 -2.258 -15.291 1.00 94.69 131 GLY A O 1
ATOM 975 N N . GLU A 1 132 ? -4.232 -3.055 -13.620 1.00 96.88 132 GLU A N 1
ATOM 976 C CA . GLU A 1 132 ? -5.288 -3.141 -12.615 1.00 96.88 132 GLU A CA 1
ATOM 977 C C . GLU A 1 132 ? -4.770 -2.707 -11.239 1.00 96.88 132 GLU A C 1
ATOM 979 O O . GLU A 1 132 ? -3.611 -2.936 -10.891 1.00 96.88 132 GLU A O 1
ATOM 984 N N . ILE A 1 133 ? -5.628 -2.061 -10.449 1.00 97.94 133 ILE A N 1
ATOM 985 C CA . ILE A 1 133 ? -5.370 -1.783 -9.032 1.00 97.94 133 ILE A CA 1
ATOM 986 C C . ILE A 1 133 ? -6.555 -2.299 -8.231 1.00 97.94 133 ILE A C 1
ATOM 988 O O . ILE A 1 133 ? -7.697 -1.936 -8.505 1.00 97.94 133 ILE A O 1
ATOM 992 N N . ASN A 1 134 ? -6.286 -3.091 -7.202 1.00 98.19 134 ASN A N 1
ATOM 993 C CA . ASN A 1 134 ? -7.281 -3.521 -6.233 1.00 98.19 134 ASN A CA 1
ATOM 994 C C . ASN A 1 134 ? -6.823 -3.102 -4.836 1.00 98.19 134 ASN A C 1
ATOM 996 O O . ASN A 1 134 ? -5.776 -3.540 -4.367 1.00 98.19 134 ASN A O 1
ATOM 1000 N N . ALA A 1 135 ? -7.582 -2.244 -4.168 1.00 98.38 135 ALA A N 1
ATOM 1001 C CA . ALA A 1 135 ? -7.288 -1.822 -2.809 1.00 98.38 135 ALA A CA 1
ATOM 1002 C C . ALA A 1 135 ? -8.512 -2.010 -1.918 1.00 98.38 135 ALA A C 1
ATOM 1004 O O . ALA A 1 135 ? -9.633 -1.677 -2.297 1.00 98.38 135 ALA A O 1
ATOM 1005 N N . LYS A 1 136 ? -8.279 -2.520 -0.711 1.00 98.50 136 LYS A N 1
ATOM 1006 C CA . LYS A 1 136 ? -9.309 -2.702 0.305 1.00 98.50 136 LYS A CA 1
ATOM 1007 C C . LYS A 1 136 ? -8.790 -2.249 1.654 1.00 98.50 136 LYS A C 1
ATOM 1009 O O . LYS A 1 136 ? -7.710 -2.652 2.083 1.00 98.50 136 LYS A O 1
ATOM 1014 N N . VAL A 1 137 ? -9.588 -1.440 2.334 1.00 98.44 137 VAL A N 1
ATOM 1015 C CA . VAL A 1 137 ? -9.356 -1.004 3.708 1.00 98.44 137 VAL A CA 1
ATOM 1016 C C . VAL A 1 137 ? -10.527 -1.471 4.551 1.00 98.44 137 VAL A C 1
ATOM 1018 O O . VAL A 1 137 ? -11.682 -1.224 4.212 1.00 98.44 137 VAL A O 1
ATOM 1021 N N . VAL A 1 138 ? -10.228 -2.126 5.665 1.00 98.62 138 VAL A N 1
ATOM 1022 C CA . VAL A 1 138 ? -11.208 -2.539 6.665 1.00 98.62 138 VAL A CA 1
ATOM 1023 C C . VAL A 1 138 ? -10.770 -1.967 8.000 1.00 98.62 138 VAL A C 1
ATOM 1025 O O . VAL A 1 138 ? -9.723 -2.344 8.525 1.00 98.62 138 VAL A O 1
ATOM 1028 N N . LEU A 1 139 ? -11.573 -1.064 8.556 1.00 98.19 139 LEU A N 1
ATOM 1029 C CA . LEU A 1 139 ? -11.384 -0.546 9.906 1.00 98.19 139 LEU A CA 1
ATOM 1030 C C . LEU A 1 139 ? -12.410 -1.178 10.842 1.00 98.19 139 LEU A C 1
ATOM 1032 O O . LEU A 1 139 ? -13.616 -1.026 10.653 1.00 98.19 139 LEU A O 1
ATOM 1036 N N . SER A 1 140 ? -11.928 -1.872 11.866 1.00 98.44 140 SER A N 1
ATOM 1037 C CA . SER A 1 140 ? -12.758 -2.513 12.882 1.00 98.44 140 SER A CA 1
ATOM 1038 C C . SER A 1 140 ? -13.204 -1.494 13.933 1.00 98.44 140 SER A C 1
ATOM 1040 O O . SER A 1 140 ? -12.375 -0.897 14.623 1.00 98.44 140 SER A O 1
ATOM 1042 N N . LYS A 1 141 ? -14.519 -1.320 14.117 1.00 98.31 141 LYS A N 1
ATOM 1043 C CA . LYS A 1 141 ? -15.075 -0.480 15.193 1.00 98.31 141 LYS A CA 1
ATOM 1044 C C . LYS A 1 141 ? -14.638 -0.962 16.584 1.00 98.31 141 LYS A C 1
ATOM 1046 O O . LYS A 1 141 ? -14.241 -0.107 17.376 1.00 98.31 141 LYS A O 1
ATOM 1051 N N . PRO A 1 142 ? -14.649 -2.276 16.908 1.00 97.69 142 PRO A N 1
ATOM 1052 C CA . PRO A 1 142 ? -14.054 -2.779 18.146 1.00 97.69 142 PRO A CA 1
ATOM 1053 C C . PRO A 1 142 ? -12.598 -2.357 18.354 1.00 97.69 142 PRO A C 1
ATOM 1055 O O . PRO A 1 142 ? -12.251 -1.914 19.444 1.00 97.69 142 PRO A O 1
ATOM 1058 N N . MET A 1 143 ? -11.760 -2.400 17.313 1.00 96.44 143 MET A N 1
ATOM 1059 C CA . MET A 1 143 ? -10.387 -1.907 17.433 1.00 96.44 143 MET A CA 1
ATOM 1060 C C . MET A 1 143 ? -10.342 -0.404 17.734 1.00 96.44 143 MET A C 1
ATOM 1062 O O . MET A 1 143 ? -9.585 0.021 18.605 1.00 96.44 143 MET A O 1
ATOM 1066 N N . ILE A 1 144 ? -11.137 0.415 17.038 1.00 96.69 144 ILE A N 1
ATOM 1067 C CA . ILE A 1 144 ? -11.185 1.863 17.301 1.00 96.69 144 ILE A CA 1
ATOM 1068 C C . ILE A 1 144 ? -11.562 2.119 18.767 1.00 96.69 144 ILE A C 1
ATOM 1070 O O . ILE A 1 144 ? -10.940 2.954 19.423 1.00 96.69 144 ILE A O 1
ATOM 1074 N N . ARG A 1 145 ? -12.527 1.359 19.303 1.00 96.38 145 ARG A N 1
ATOM 1075 C CA . ARG A 1 145 ? -12.915 1.417 20.721 1.00 96.38 145 ARG A CA 1
ATOM 1076 C C . ARG A 1 145 ? -11.760 1.033 21.641 1.00 96.38 145 ARG A C 1
ATOM 1078 O O . ARG A 1 145 ? -11.535 1.727 22.630 1.00 96.38 145 ARG A O 1
ATOM 1085 N N . ASP A 1 146 ? -11.012 -0.019 21.321 1.00 94.19 146 ASP A N 1
ATOM 1086 C CA . ASP A 1 146 ? -9.845 -0.430 22.109 1.00 94.19 146 ASP A CA 1
ATOM 1087 C C . ASP A 1 146 ? -8.790 0.679 22.157 1.00 94.19 146 ASP A C 1
ATOM 1089 O O . ASP A 1 146 ? -8.322 1.050 23.234 1.00 94.19 146 ASP A O 1
ATOM 1093 N N . LEU A 1 147 ? -8.457 1.270 21.009 1.00 92.81 147 LEU A N 1
ATOM 1094 C CA . LEU A 1 147 ? -7.467 2.344 20.932 1.00 92.81 147 LEU A CA 1
ATOM 1095 C C . LEU A 1 147 ? -7.934 3.609 21.667 1.00 92.81 147 LEU A C 1
ATOM 1097 O O . LEU A 1 147 ? -7.149 4.207 22.407 1.00 92.81 147 LEU A O 1
ATOM 1101 N N . ALA A 1 148 ? -9.209 3.981 21.528 1.00 94.25 148 ALA A N 1
ATOM 1102 C CA . ALA A 1 148 ? -9.810 5.109 22.238 1.00 94.25 148 ALA A CA 1
ATOM 1103 C C . ALA A 1 148 ? -9.865 4.880 23.760 1.00 94.25 148 ALA A C 1
ATOM 1105 O O . ALA A 1 148 ? -9.557 5.785 24.531 1.00 94.25 148 ALA A O 1
ATOM 1106 N N . THR A 1 149 ? -10.160 3.652 24.197 1.00 93.38 149 THR A N 1
ATOM 1107 C CA . THR A 1 149 ? -10.109 3.245 25.612 1.00 93.38 149 THR A CA 1
ATOM 1108 C C . THR A 1 149 ? -8.712 3.456 26.183 1.00 93.38 149 THR A C 1
ATOM 1110 O O . THR A 1 149 ? -8.545 4.069 27.238 1.00 93.38 149 THR A O 1
ATOM 1113 N N . GLN A 1 150 ? -7.686 2.988 25.467 1.00 90.69 150 GLN A N 1
ATOM 1114 C CA . GLN A 1 150 ? -6.303 3.169 25.897 1.00 90.69 150 GLN A CA 1
ATOM 1115 C C . GLN A 1 150 ? -5.898 4.648 25.910 1.00 90.69 150 GLN A C 1
ATOM 1117 O O . GLN A 1 150 ? -5.150 5.056 26.795 1.00 90.69 150 GLN A O 1
ATOM 1122 N N . GLN A 1 151 ? -6.389 5.458 24.966 1.00 90.88 151 GLN A N 1
ATOM 1123 C CA . GLN A 1 151 ? -6.140 6.900 24.948 1.00 90.88 151 GLN A CA 1
ATOM 1124 C C . GLN A 1 151 ? -6.759 7.604 26.161 1.00 90.88 151 GLN A C 1
ATOM 1126 O O . GLN A 1 151 ? -6.039 8.298 26.873 1.00 90.88 151 GLN A O 1
ATOM 1131 N N . ALA A 1 152 ? -8.037 7.364 26.459 1.00 92.44 152 ALA A N 1
ATOM 1132 C CA . ALA A 1 152 ? -8.721 7.990 27.591 1.00 92.44 152 ALA A CA 1
ATOM 1133 C C . ALA A 1 152 ? -8.051 7.655 28.937 1.00 92.44 152 ALA A C 1
ATOM 1135 O O . ALA A 1 152 ? -7.848 8.532 29.776 1.00 92.44 152 ALA A O 1
ATOM 1136 N N . ILE A 1 153 ? -7.627 6.397 29.126 1.00 90.62 153 ILE A N 1
ATOM 1137 C CA . ILE A 1 153 ? -6.880 5.981 30.326 1.00 90.62 153 ILE A CA 1
ATOM 1138 C C . ILE A 1 153 ? -5.557 6.753 30.447 1.00 90.62 153 ILE A C 1
ATOM 1140 O O . ILE A 1 153 ? -5.176 7.152 31.546 1.00 90.62 153 ILE A O 1
ATOM 1144 N N . ARG A 1 154 ? -4.849 6.983 29.332 1.00 87.88 154 ARG A N 1
ATOM 1145 C CA . ARG A 1 154 ? -3.597 7.762 29.329 1.00 87.88 154 ARG A CA 1
ATOM 1146 C C . ARG A 1 154 ? -3.814 9.234 29.653 1.00 87.88 154 ARG A C 1
ATOM 1148 O O . ARG A 1 154 ? -2.951 9.841 30.275 1.00 87.88 154 ARG A O 1
ATOM 1155 N N . GLU A 1 155 ? -4.956 9.788 29.268 1.00 90.88 155 GLU A N 1
ATOM 1156 C CA . GLU A 1 155 ? -5.361 11.157 29.609 1.00 90.88 155 GLU A CA 1
ATOM 1157 C C . GLU A 1 155 ? -5.802 11.301 31.076 1.00 90.88 155 GLU A C 1
ATOM 1159 O O . GLU A 1 155 ? -6.155 12.392 31.517 1.00 90.88 155 GLU A O 1
ATOM 1164 N N . GLY A 1 156 ? -5.747 10.216 31.858 1.00 91.69 156 GLY A N 1
ATOM 1165 C CA . GLY A 1 156 ? -6.070 10.215 33.282 1.00 91.69 156 GLY A CA 1
ATOM 1166 C C . GLY A 1 156 ? -7.551 9.993 33.578 1.00 91.69 156 GLY A C 1
ATOM 1167 O O . GLY A 1 156 ? -7.956 10.113 34.735 1.00 91.69 156 GLY A O 1
ATOM 1168 N N . GLN A 1 157 ? -8.365 9.643 32.574 1.00 95.12 157 GLN A N 1
ATOM 1169 C CA . GLN A 1 157 ? -9.741 9.235 32.828 1.00 95.12 157 GLN A CA 1
ATOM 1170 C C . GLN A 1 157 ? -9.751 7.910 33.603 1.00 95.12 157 GLN A C 1
ATOM 1172 O O . GLN A 1 157 ? -9.048 6.960 33.259 1.00 95.12 157 GLN A O 1
ATOM 1177 N N . THR A 1 158 ? -10.568 7.843 34.651 1.00 93.81 158 THR A N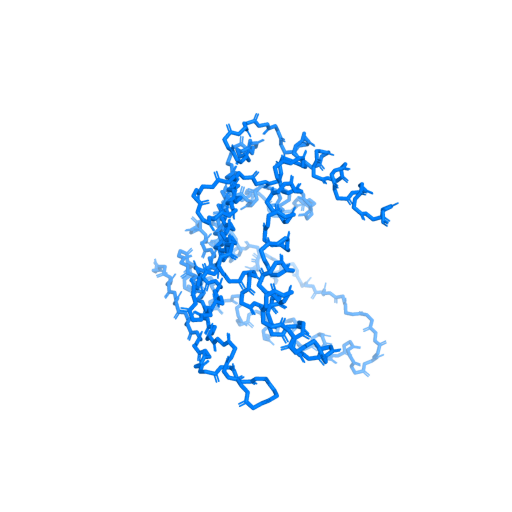 1
ATOM 1178 C CA . THR A 1 158 ? -10.666 6.676 35.545 1.00 93.81 158 THR A CA 1
ATOM 1179 C C . THR A 1 158 ? -12.082 6.126 35.651 1.00 93.81 158 THR A C 1
ATOM 1181 O O . THR A 1 158 ? -12.254 4.970 36.042 1.00 93.81 158 THR A O 1
ATOM 1184 N N . ASP A 1 159 ? -13.098 6.902 35.261 1.00 97.06 159 ASP A N 1
ATOM 1185 C CA . ASP A 1 159 ? -14.474 6.421 35.218 1.00 97.06 159 ASP A CA 1
ATOM 1186 C C . ASP A 1 159 ? -14.674 5.492 34.012 1.00 97.06 159 ASP A C 1
ATOM 1188 O O . ASP A 1 159 ? -14.691 5.915 32.855 1.00 97.06 159 ASP A O 1
ATOM 1192 N N . LEU A 1 160 ? -14.850 4.200 34.298 1.00 93.56 160 LEU A N 1
ATOM 1193 C CA . LEU A 1 160 ? -15.028 3.157 33.288 1.00 93.56 160 LEU A CA 1
ATOM 1194 C C . LEU A 1 160 ? -16.254 3.381 32.395 1.00 93.56 160 LEU A C 1
ATOM 1196 O O . LEU A 1 160 ? -16.218 2.999 31.225 1.00 93.56 160 LEU A O 1
ATOM 1200 N N . LYS A 1 161 ? -17.331 3.990 32.912 1.00 96.25 161 LYS A N 1
ATOM 1201 C CA . LYS A 1 161 ? -18.519 4.286 32.100 1.00 96.25 161 LYS A CA 1
ATOM 1202 C C . LYS A 1 161 ? -18.214 5.388 31.098 1.00 96.25 161 LYS A C 1
ATOM 1204 O O . LYS A 1 161 ? -18.501 5.220 29.917 1.00 96.25 161 LYS A O 1
ATOM 1209 N N . VAL A 1 162 ? -17.557 6.455 31.553 1.00 96.62 162 VAL A N 1
ATOM 1210 C CA . VAL A 1 162 ? -17.152 7.569 30.685 1.00 96.62 162 VAL A CA 1
ATOM 1211 C C . VAL A 1 162 ? -16.187 7.088 29.601 1.00 96.62 162 VAL A C 1
ATOM 1213 O O . VAL A 1 162 ? -16.362 7.429 28.435 1.00 96.62 162 VAL A O 1
ATOM 1216 N N . ILE A 1 163 ? -15.214 6.239 29.947 1.00 95.94 163 ILE A N 1
ATOM 1217 C CA . ILE A 1 163 ? -14.277 5.654 28.972 1.00 95.94 163 ILE A CA 1
ATOM 1218 C C . ILE A 1 163 ? -15.026 4.840 27.912 1.00 95.94 163 ILE A C 1
ATOM 1220 O O . ILE A 1 163 ? -14.766 4.994 26.719 1.00 95.94 163 ILE A O 1
ATOM 1224 N N . ALA A 1 164 ? -15.964 3.986 28.328 1.00 95.69 164 ALA A N 1
ATOM 1225 C CA . ALA A 1 164 ? -16.731 3.155 27.405 1.00 95.69 164 ALA A CA 1
ATOM 1226 C C . ALA A 1 164 ? -17.605 3.996 26.458 1.00 95.69 164 ALA A C 1
ATOM 1228 O O . ALA A 1 164 ? -17.679 3.705 25.261 1.00 95.69 164 ALA A O 1
ATOM 1229 N N . GLU A 1 165 ? -18.236 5.056 26.969 1.00 97.25 165 GLU A N 1
ATOM 1230 C CA . GLU A 1 165 ? -19.030 5.993 26.170 1.00 97.25 165 GLU A CA 1
ATOM 1231 C C . GLU A 1 165 ? -18.164 6.760 25.163 1.00 97.25 165 GLU A C 1
ATOM 1233 O O . GLU A 1 165 ? -18.515 6.821 23.984 1.00 97.25 165 GLU A O 1
ATOM 1238 N N . GLN A 1 166 ? -17.001 7.269 25.585 1.00 95.25 166 GLN A N 1
ATOM 1239 C CA . GLN A 1 166 ? -16.040 7.946 24.705 1.00 95.25 166 GLN A CA 1
ATOM 1240 C C . GLN A 1 166 ? -15.508 7.014 23.612 1.00 95.25 166 GLN A C 1
ATOM 1242 O O . GLN A 1 166 ? -15.479 7.382 22.437 1.00 95.25 166 GLN A O 1
ATOM 1247 N N . ALA A 1 167 ? -15.131 5.786 23.975 1.00 96.44 167 ALA A N 1
ATOM 1248 C CA . ALA A 1 167 ? -14.646 4.790 23.029 1.00 96.44 167 ALA A CA 1
ATOM 1249 C C . ALA A 1 167 ? -15.712 4.434 21.986 1.00 96.44 167 ALA A C 1
ATOM 1251 O O . ALA A 1 167 ? -15.426 4.379 20.785 1.00 96.44 167 ALA A O 1
ATOM 1252 N N . LYS A 1 168 ? -16.961 4.238 22.429 1.00 97.31 168 LYS A N 1
ATOM 1253 C CA . LYS A 1 168 ? -18.095 4.016 21.530 1.00 97.31 168 LYS A CA 1
ATOM 1254 C C . LYS A 1 168 ? -18.294 5.206 20.592 1.00 97.31 168 LYS A C 1
ATOM 1256 O O . LYS A 1 168 ? -18.332 5.001 19.377 1.00 97.31 168 LYS A O 1
ATOM 1261 N N . ALA A 1 169 ? -18.342 6.421 21.138 1.00 97.00 169 ALA A N 1
ATOM 1262 C CA . ALA A 1 169 ? -18.510 7.647 20.366 1.00 97.00 169 ALA A CA 1
ATOM 1263 C C . ALA A 1 169 ? -17.416 7.813 19.302 1.00 97.00 169 ALA A C 1
ATOM 1265 O O . ALA A 1 169 ? -17.734 8.165 18.170 1.00 97.00 169 ALA A O 1
ATOM 1266 N N . ALA A 1 170 ? -16.158 7.484 19.612 1.00 96.06 170 ALA A N 1
ATOM 1267 C CA . ALA A 1 170 ? -15.062 7.526 18.645 1.00 96.06 170 ALA A CA 1
ATOM 1268 C C . ALA A 1 170 ? -15.313 6.599 17.442 1.00 96.06 170 ALA A C 1
ATOM 1270 O O . ALA A 1 170 ? -15.177 7.015 16.291 1.00 96.06 170 ALA A O 1
ATOM 1271 N N . SER A 1 171 ? -15.733 5.353 17.690 1.00 96.88 171 SER A N 1
ATOM 1272 C CA . SER A 1 171 ? -16.037 4.401 16.610 1.00 96.88 171 SER A CA 1
ATOM 1273 C C . SER A 1 171 ? -17.276 4.778 15.792 1.00 96.88 171 SER A C 1
ATOM 1275 O O . SER A 1 171 ? -17.286 4.622 14.567 1.00 96.88 171 SER A O 1
ATOM 1277 N N . ASP A 1 172 ? -18.310 5.304 16.451 1.00 96.94 172 ASP A N 1
ATOM 1278 C CA . ASP A 1 172 ? -19.554 5.707 15.799 1.00 96.94 172 ASP A CA 1
ATOM 1279 C C . ASP A 1 172 ? -19.310 6.960 14.941 1.00 96.94 172 ASP A C 1
ATOM 1281 O O . ASP A 1 172 ? -19.708 7.004 13.778 1.00 96.94 172 ASP A O 1
ATOM 1285 N N . MET A 1 173 ? -18.552 7.933 15.459 1.00 95.75 173 MET A N 1
ATOM 1286 C CA . MET A 1 173 ? -18.158 9.136 14.726 1.00 95.75 173 MET A CA 1
ATOM 1287 C C . MET A 1 173 ? -17.307 8.800 13.498 1.00 95.75 173 MET A C 1
ATOM 1289 O O . MET A 1 173 ? -17.584 9.314 12.416 1.00 95.75 173 MET A O 1
ATOM 1293 N N . ALA A 1 174 ? -16.319 7.906 13.626 1.00 95.69 174 ALA A N 1
ATOM 1294 C CA . ALA A 1 174 ? -15.515 7.456 12.488 1.00 95.69 174 ALA A CA 1
ATOM 1295 C C . ALA A 1 174 ? -16.388 6.859 11.372 1.00 95.69 174 ALA A C 1
ATOM 1297 O O . ALA A 1 174 ? -16.176 7.140 10.194 1.00 95.69 174 ALA A O 1
ATOM 1298 N N . SER A 1 175 ? -17.405 6.084 11.750 1.00 96.25 175 SER A N 1
ATOM 1299 C CA . SER A 1 175 ? -18.345 5.469 10.809 1.00 96.25 175 SER A CA 1
ATOM 1300 C C . SER A 1 175 ? -19.189 6.519 10.093 1.00 96.25 175 SER A C 1
ATOM 1302 O O . SER A 1 175 ? -19.229 6.546 8.865 1.00 96.25 175 SER A O 1
ATOM 1304 N N . VAL A 1 176 ? -19.794 7.430 10.861 1.00 95.81 176 VAL A N 1
ATOM 1305 C CA . VAL A 1 176 ? -20.623 8.517 10.325 1.00 95.81 176 VAL A CA 1
ATOM 1306 C C . VAL A 1 176 ? -19.817 9.405 9.383 1.00 95.81 176 VAL A C 1
ATOM 1308 O O . VAL A 1 176 ? -20.296 9.721 8.298 1.00 95.81 176 VAL A O 1
ATOM 1311 N N . MET A 1 177 ? -18.590 9.784 9.751 1.00 93.50 177 MET A N 1
ATOM 1312 C CA . MET A 1 177 ? -17.729 10.599 8.889 1.00 93.50 177 MET A CA 1
ATOM 1313 C C . MET A 1 177 ? -17.375 9.869 7.592 1.00 93.50 177 MET A C 1
ATOM 1315 O O . MET A 1 177 ? -17.463 10.457 6.513 1.00 93.50 177 MET A O 1
ATOM 1319 N N . ALA A 1 178 ? -17.024 8.584 7.673 1.00 93.56 178 ALA A N 1
ATOM 1320 C CA . ALA A 1 178 ? -16.642 7.815 6.496 1.00 93.56 178 ALA A CA 1
ATOM 1321 C C . ALA A 1 178 ? -17.813 7.624 5.513 1.00 93.56 178 ALA A C 1
ATOM 1323 O O . ALA A 1 178 ? -17.609 7.733 4.301 1.00 93.56 178 ALA A O 1
ATOM 1324 N N . GLU A 1 179 ? -19.034 7.410 6.016 1.00 93.38 179 GLU A N 1
ATOM 1325 C CA . GLU A 1 179 ? -20.249 7.327 5.194 1.00 93.38 179 GLU A CA 1
ATOM 1326 C C . GLU A 1 179 ? -20.675 8.692 4.644 1.00 93.38 179 GLU A C 1
ATOM 1328 O O . GLU A 1 179 ? -20.974 8.811 3.455 1.00 93.38 179 GLU A O 1
ATOM 1333 N N . MET A 1 180 ? -20.651 9.741 5.475 1.00 91.75 180 MET A N 1
ATOM 1334 C CA . MET A 1 180 ? -21.009 11.108 5.077 1.00 91.75 180 MET A CA 1
ATOM 1335 C C . MET A 1 180 ? -20.109 11.614 3.946 1.00 91.75 180 MET A C 1
ATOM 1337 O O . MET A 1 180 ? -20.589 12.212 2.986 1.00 91.75 180 MET A O 1
ATOM 1341 N N . MET A 1 181 ? -18.808 11.326 4.021 1.00 90.31 181 MET A N 1
ATOM 1342 C CA . MET A 1 181 ? -17.841 11.653 2.968 1.00 90.31 181 MET A CA 1
ATOM 1343 C C . MET A 1 181 ? -17.854 10.644 1.815 1.00 90.31 181 MET A C 1
ATOM 1345 O O . MET A 1 181 ? -17.087 10.788 0.862 1.00 90.31 181 MET A O 1
ATOM 1349 N N . GLN A 1 182 ? -18.702 9.613 1.889 1.00 91.38 182 GLN A N 1
ATOM 1350 C CA . GLN A 1 182 ? -18.799 8.523 0.920 1.00 91.38 182 GLN A CA 1
ATOM 1351 C C . GLN A 1 182 ? -17.447 7.826 0.661 1.00 91.38 182 GLN A C 1
ATOM 1353 O O . GLN A 1 182 ? -17.194 7.331 -0.441 1.00 91.38 182 GLN A O 1
ATOM 1358 N N . LEU A 1 183 ? -16.543 7.836 1.646 1.00 92.56 183 LEU A N 1
ATOM 1359 C CA . LEU A 1 183 ? -15.208 7.230 1.571 1.00 92.56 183 LEU A CA 1
ATOM 1360 C C . LEU A 1 183 ? -15.244 5.734 1.886 1.00 92.56 183 LEU A C 1
ATOM 1362 O O . LEU A 1 183 ? -14.394 4.980 1.409 1.00 92.56 183 LEU A O 1
ATOM 1366 N N . ALA A 1 184 ? -16.232 5.303 2.661 1.00 95.50 184 ALA A N 1
ATOM 1367 C CA . ALA A 1 184 ? -16.426 3.916 3.041 1.00 95.50 184 ALA A CA 1
ATOM 1368 C C . ALA A 1 184 ? -17.913 3.625 3.270 1.00 95.50 184 ALA A C 1
ATOM 1370 O O . ALA A 1 184 ? -18.747 4.531 3.311 1.00 95.50 184 ALA A O 1
ATOM 1371 N N . LYS A 1 185 ? -18.224 2.344 3.438 1.00 96.06 185 LYS A N 1
ATOM 1372 C CA . LYS A 1 185 ? -19.530 1.839 3.860 1.00 96.06 185 LYS A CA 1
ATOM 1373 C C . LYS A 1 185 ? -19.397 1.153 5.210 1.00 96.06 185 LYS A C 1
ATOM 1375 O O . LYS A 1 185 ? -18.354 0.567 5.501 1.00 96.06 185 LYS A O 1
ATOM 1380 N N . VAL A 1 186 ? -20.451 1.180 6.014 1.00 96.44 186 VAL A N 1
ATOM 1381 C CA . VAL A 1 186 ? -20.520 0.343 7.211 1.00 96.44 186 VAL A CA 1
ATOM 1382 C C . VAL A 1 186 ? -20.995 -1.062 6.837 1.00 96.44 186 VAL A C 1
ATOM 1384 O O . VAL A 1 186 ? -22.061 -1.230 6.251 1.00 96.44 186 VAL A O 1
ATOM 1387 N N . ASP A 1 187 ? -20.216 -2.069 7.222 1.00 96.56 187 ASP A N 1
ATOM 1388 C CA . ASP A 1 187 ? -20.555 -3.489 7.106 1.00 96.56 187 ASP A CA 1
ATOM 1389 C C . ASP A 1 187 ? -20.430 -4.147 8.486 1.00 96.56 187 ASP A C 1
ATOM 1391 O O . ASP A 1 187 ? -19.335 -4.473 8.956 1.00 96.56 187 ASP A O 1
ATOM 1395 N N . GLY A 1 188 ? -21.560 -4.241 9.191 1.00 95.88 188 GLY A N 1
ATOM 1396 C CA . GLY A 1 188 ? -21.613 -4.687 10.582 1.00 95.88 188 GLY A CA 1
ATOM 1397 C C . GLY A 1 188 ? -20.708 -3.852 11.497 1.00 95.88 188 GLY A C 1
ATOM 1398 O O . GLY A 1 188 ? -20.903 -2.643 11.683 1.00 95.88 188 GLY A O 1
ATOM 1399 N N . ASP A 1 189 ? -19.700 -4.511 12.067 1.00 97.06 189 ASP A N 1
ATOM 1400 C CA . ASP A 1 189 ? -18.703 -3.896 12.949 1.00 97.06 189 ASP A CA 1
ATOM 1401 C C . ASP A 1 189 ? -17.508 -3.277 12.209 1.00 97.06 189 ASP A C 1
ATOM 1403 O O . ASP A 1 189 ? -16.568 -2.803 12.848 1.00 97.06 189 ASP A O 1
ATOM 1407 N N . ASN A 1 190 ? -17.545 -3.228 10.877 1.00 98.38 190 ASN A N 1
ATOM 1408 C CA . ASN A 1 190 ? -16.465 -2.697 10.059 1.00 98.38 190 ASN A CA 1
ATOM 1409 C C . ASN A 1 190 ? -16.878 -1.443 9.286 1.00 98.38 190 ASN A C 1
ATOM 1411 O O . ASN A 1 190 ? -18.031 -1.272 8.893 1.00 98.38 190 ASN A O 1
ATOM 1415 N N . ILE A 1 191 ? -15.898 -0.582 9.039 1.00 98.38 191 ILE A N 1
ATOM 1416 C CA . ILE A 1 191 ? -15.944 0.499 8.057 1.00 98.38 191 ILE A CA 1
ATOM 1417 C C . ILE A 1 191 ? -15.063 0.036 6.893 1.00 98.38 191 ILE A C 1
ATOM 1419 O O . ILE A 1 191 ? -13.862 -0.174 7.076 1.00 98.38 191 ILE A O 1
ATOM 1423 N N . VAL A 1 192 ? -15.658 -0.182 5.723 1.00 98.44 192 VAL A N 1
ATOM 1424 C CA . VAL A 1 192 ? -15.010 -0.834 4.580 1.00 98.44 192 VAL A CA 1
ATOM 1425 C C . VAL A 1 192 ? -14.933 0.118 3.395 1.00 98.44 192 VAL A C 1
ATOM 1427 O O . VAL A 1 192 ? -15.940 0.697 2.986 1.00 98.44 192 VAL A O 1
ATOM 1430 N N . SER A 1 193 ? -13.730 0.269 2.848 1.00 98.06 193 SER A N 1
ATOM 1431 C CA . SER A 1 193 ? -13.468 0.998 1.612 1.00 98.06 193 SER A CA 1
ATOM 1432 C C . SER A 1 193 ? -12.879 0.037 0.587 1.00 98.06 193 SER A C 1
ATOM 1434 O O . SER A 1 193 ? -11.892 -0.638 0.879 1.00 98.06 193 SER A O 1
ATOM 1436 N N . ASP A 1 194 ? -13.479 -0.029 -0.595 1.00 97.94 194 ASP A N 1
ATOM 1437 C CA . ASP A 1 194 ? -13.040 -0.868 -1.707 1.00 97.94 194 ASP A CA 1
ATOM 1438 C C . ASP A 1 194 ? -12.780 0.011 -2.935 1.00 97.94 194 ASP A C 1
ATOM 1440 O O . ASP A 1 194 ? -13.597 0.861 -3.294 1.00 97.94 194 ASP A O 1
ATOM 1444 N N . LEU A 1 195 ? -11.649 -0.210 -3.597 1.00 98.12 195 LEU A N 1
ATOM 1445 C CA . LEU A 1 195 ? -11.272 0.433 -4.848 1.00 98.12 195 LEU A CA 1
ATOM 1446 C C . LEU A 1 195 ? -10.811 -0.629 -5.838 1.00 98.12 195 LEU A C 1
ATOM 1448 O O . LEU A 1 195 ? -9.901 -1.406 -5.555 1.00 98.12 195 LEU A O 1
ATOM 1452 N N . HIS A 1 196 ? -11.396 -0.607 -7.027 1.00 98.25 196 HIS A N 1
ATOM 1453 C CA . HIS A 1 196 ? -10.937 -1.367 -8.177 1.00 98.25 196 HIS A CA 1
ATOM 1454 C C . HIS A 1 196 ? -10.739 -0.418 -9.353 1.00 98.25 196 HIS A C 1
ATOM 1456 O O . HIS A 1 196 ? -11.650 0.316 -9.715 1.00 98.25 196 HIS A O 1
ATOM 1462 N N . TYR A 1 197 ? -9.551 -0.401 -9.938 1.00 97.06 197 TYR A N 1
ATOM 1463 C CA . TYR A 1 197 ? -9.270 0.303 -11.182 1.00 97.06 197 TYR A CA 1
ATOM 1464 C C . TYR A 1 197 ? -8.911 -0.717 -12.248 1.00 97.06 197 TYR A C 1
ATOM 1466 O O . TYR A 1 197 ? -8.002 -1.511 -12.037 1.00 97.06 197 TYR A O 1
ATOM 1474 N N . ALA A 1 198 ? -9.584 -0.655 -13.390 1.00 95.38 198 ALA A N 1
ATOM 1475 C CA . ALA A 1 198 ? -9.217 -1.389 -14.592 1.00 95.38 198 ALA A CA 1
ATOM 1476 C C . ALA A 1 198 ? -9.855 -0.709 -15.807 1.00 95.38 198 ALA A C 1
ATOM 1478 O O . ALA A 1 198 ? -10.968 -0.185 -15.719 1.00 95.38 198 ALA A O 1
ATOM 1479 N N . ASN A 1 199 ? -9.186 -0.765 -16.961 1.00 90.81 199 ASN A N 1
ATOM 1480 C CA . ASN A 1 199 ? -9.710 -0.238 -18.229 1.00 90.81 199 ASN A CA 1
ATOM 1481 C C . ASN A 1 199 ? -10.165 1.235 -18.132 1.00 90.81 199 ASN A C 1
ATOM 1483 O O . ASN A 1 199 ? -11.272 1.575 -18.550 1.00 90.81 199 ASN A O 1
ATOM 1487 N N . ASP A 1 200 ? -9.339 2.093 -17.523 1.00 89.50 200 ASP A N 1
ATOM 1488 C CA . ASP A 1 200 ? -9.600 3.532 -17.328 1.00 89.50 200 ASP A CA 1
ATOM 1489 C C . ASP A 1 200 ? -10.851 3.892 -16.506 1.00 89.50 200 ASP A C 1
ATOM 1491 O O . ASP A 1 200 ? -11.265 5.055 -16.433 1.00 89.50 200 ASP A O 1
ATOM 1495 N N . MET A 1 201 ? -11.416 2.904 -15.815 1.00 94.88 201 MET A N 1
ATOM 1496 C CA . MET A 1 201 ? -12.562 3.059 -14.934 1.00 94.88 201 MET A CA 1
ATOM 1497 C C . MET A 1 201 ? -12.175 2.703 -13.506 1.00 94.88 201 MET A C 1
ATOM 1499 O O . MET A 1 201 ? -11.436 1.753 -13.262 1.00 94.88 201 MET A O 1
ATOM 1503 N N . VAL A 1 202 ? -12.709 3.470 -12.562 1.00 97.12 202 VAL A N 1
ATOM 1504 C CA . VAL A 1 202 ? -12.610 3.209 -11.129 1.00 97.12 202 VAL A CA 1
ATOM 1505 C C . VAL A 1 202 ? -13.980 2.771 -10.632 1.00 97.12 202 VAL A C 1
ATOM 1507 O O . VAL A 1 202 ? -14.958 3.492 -10.809 1.00 97.12 202 VAL A O 1
ATOM 1510 N N . ASP A 1 203 ? -14.055 1.611 -9.998 1.00 97.69 203 ASP A N 1
ATOM 1511 C CA . ASP A 1 203 ? -15.147 1.205 -9.126 1.00 97.69 203 ASP A CA 1
ATOM 1512 C C . ASP A 1 203 ? -14.726 1.484 -7.679 1.00 97.69 203 ASP A C 1
ATOM 1514 O O . ASP A 1 203 ? -13.854 0.814 -7.126 1.00 97.69 203 ASP A O 1
ATOM 1518 N N . PHE A 1 204 ? -15.300 2.527 -7.081 1.00 97.44 204 PHE A N 1
ATOM 1519 C CA . PHE A 1 204 ? -15.026 2.907 -5.700 1.00 97.44 204 PHE A CA 1
ATOM 1520 C C . PHE A 1 204 ? -16.272 2.685 -4.855 1.00 97.44 204 PHE A C 1
ATOM 1522 O O . PHE A 1 204 ? -17.310 3.309 -5.081 1.00 97.44 204 PHE A O 1
ATOM 1529 N N . ASN A 1 205 ? -16.187 1.784 -3.878 1.00 95.69 205 ASN A N 1
ATOM 1530 C CA . ASN A 1 205 ? -17.305 1.373 -3.036 1.00 95.69 205 ASN A CA 1
ATOM 1531 C C . ASN A 1 205 ? -18.556 0.968 -3.845 1.00 95.69 205 ASN A C 1
ATOM 1533 O O . ASN A 1 205 ? -19.680 1.240 -3.419 1.00 95.69 205 ASN A O 1
ATOM 1537 N N . GLY A 1 206 ? -18.409 0.328 -5.009 1.00 94.00 206 GLY A N 1
ATOM 1538 C CA . GLY A 1 206 ? -19.523 -0.069 -5.882 1.00 94.00 206 GLY A CA 1
ATOM 1539 C C . GLY A 1 206 ? -20.021 1.033 -6.826 1.00 94.00 206 GLY A C 1
ATOM 1540 O O . GLY A 1 206 ? -21.031 0.839 -7.503 1.00 94.00 206 GLY A O 1
ATOM 1541 N N . GLN A 1 207 ? -19.379 2.205 -6.846 1.00 94.56 207 GLN A N 1
ATOM 1542 C CA . GLN A 1 207 ? -19.700 3.304 -7.755 1.00 94.56 207 GLN A CA 1
ATOM 1543 C C . GLN A 1 207 ? -18.649 3.397 -8.856 1.00 94.56 207 GLN A C 1
ATOM 1545 O O . GLN A 1 207 ? -17.496 3.746 -8.603 1.00 94.56 207 GLN A O 1
ATOM 1550 N N . LYS A 1 208 ? -19.068 3.136 -10.096 1.00 96.75 208 LYS A N 1
ATOM 1551 C CA . LYS A 1 208 ? -18.205 3.248 -11.274 1.00 96.75 208 LYS A CA 1
ATOM 1552 C C . LYS A 1 208 ? -18.116 4.688 -11.764 1.00 96.75 208 LYS A C 1
ATOM 1554 O O . LYS A 1 208 ? -19.139 5.335 -11.975 1.00 96.75 208 LYS A O 1
ATOM 1559 N N . MET A 1 209 ? -16.900 5.166 -11.987 1.00 96.81 209 MET A N 1
ATOM 1560 C CA . MET A 1 209 ? -16.599 6.509 -12.481 1.00 96.81 209 MET A CA 1
ATOM 1561 C C . MET A 1 209 ? -15.282 6.520 -13.263 1.00 96.81 209 MET A C 1
ATOM 1563 O O . MET A 1 209 ? -14.494 5.580 -13.182 1.00 96.81 209 MET A O 1
ATOM 1567 N N . THR A 1 210 ? -15.028 7.576 -14.033 1.00 95.25 210 THR A N 1
ATOM 1568 C CA . THR A 1 210 ? -13.729 7.735 -14.703 1.00 95.25 210 THR A CA 1
ATOM 1569 C C . THR A 1 210 ? -12.635 8.071 -13.689 1.00 95.25 210 THR A C 1
ATOM 1571 O O . THR A 1 210 ? -12.918 8.610 -12.616 1.00 95.25 210 THR A O 1
ATOM 1574 N N . VAL A 1 211 ? -11.366 7.836 -14.040 1.00 91.00 211 VAL A N 1
ATOM 1575 C CA . VAL A 1 211 ? -10.219 8.247 -13.202 1.00 91.00 211 VAL A CA 1
ATOM 1576 C C . VAL A 1 211 ? -10.288 9.733 -12.846 1.00 91.00 211 VAL A C 1
ATOM 1578 O O . VAL A 1 211 ? -10.081 10.111 -11.696 1.00 91.00 211 VAL A O 1
ATOM 1581 N N . GLN A 1 212 ? -10.627 10.588 -13.813 1.00 90.56 212 GLN A N 1
ATOM 1582 C CA . GLN A 1 212 ? -10.727 12.028 -13.584 1.00 90.56 212 GLN A CA 1
ATOM 1583 C C . GLN A 1 212 ? -11.823 12.365 -12.566 1.00 90.56 212 GLN A C 1
ATOM 1585 O O . GLN A 1 212 ? -11.576 13.134 -11.640 1.00 90.56 212 GLN A O 1
ATOM 1590 N N . GLN A 1 213 ? -13.008 11.764 -12.706 1.00 93.62 213 GLN A N 1
ATOM 1591 C CA . GLN A 1 213 ? -14.104 11.944 -11.752 1.00 93.62 213 GLN A CA 1
ATOM 1592 C C . GLN A 1 213 ? -13.710 11.463 -10.356 1.00 93.62 213 GLN A C 1
ATOM 1594 O O . GLN A 1 213 ? -13.946 12.171 -9.380 1.00 93.62 213 GLN A O 1
ATOM 1599 N N . PHE A 1 214 ? -13.062 10.301 -10.262 1.00 93.88 214 PHE A N 1
ATOM 1600 C CA . PHE A 1 214 ? -12.564 9.774 -8.998 1.00 93.88 214 PHE A CA 1
ATOM 1601 C C . PHE A 1 214 ? -11.599 10.750 -8.316 1.00 93.88 214 PHE A C 1
ATOM 1603 O O . PHE A 1 214 ? -11.818 11.122 -7.164 1.00 93.88 214 PHE A O 1
ATOM 1610 N N . MET A 1 215 ? -10.581 11.234 -9.033 1.00 89.75 215 MET A N 1
ATOM 1611 C CA . MET A 1 215 ? -9.602 12.179 -8.487 1.00 89.75 215 MET A CA 1
ATOM 1612 C C . MET A 1 215 ? -10.259 13.484 -8.025 1.00 89.75 215 MET A C 1
ATOM 1614 O O . MET A 1 215 ? -9.963 13.962 -6.930 1.00 89.75 215 MET A O 1
ATOM 1618 N N . SER A 1 216 ? -11.182 14.042 -8.814 1.00 90.00 216 SER A N 1
ATOM 1619 C CA . SER A 1 216 ? -11.941 15.236 -8.424 1.00 90.00 216 SER A CA 1
ATOM 1620 C C . SER A 1 216 ? -12.786 15.001 -7.168 1.00 90.00 216 SER A C 1
ATOM 1622 O O . SER A 1 216 ? -12.796 15.845 -6.272 1.00 90.00 216 SER A O 1
ATOM 1624 N N . ASN A 1 217 ? -13.444 13.843 -7.067 1.00 88.56 217 ASN A N 1
ATOM 1625 C CA . ASN A 1 217 ? -14.268 13.479 -5.917 1.00 88.56 217 ASN A CA 1
ATOM 1626 C C . ASN A 1 217 ? -13.426 13.322 -4.644 1.00 88.56 217 ASN A C 1
ATOM 1628 O O . ASN A 1 217 ? -13.775 13.884 -3.606 1.00 88.56 217 ASN A O 1
ATOM 1632 N N . ILE A 1 218 ? -12.310 12.590 -4.710 1.00 87.56 218 ILE A N 1
ATOM 1633 C CA . ILE A 1 218 ? -11.433 12.360 -3.555 1.00 87.56 218 ILE A CA 1
ATOM 1634 C C . ILE A 1 218 ? -10.759 13.656 -3.100 1.00 87.56 218 ILE A C 1
ATOM 1636 O O . ILE A 1 218 ? -10.790 13.960 -1.910 1.00 87.56 218 ILE A O 1
ATOM 1640 N N . LEU A 1 219 ? -10.211 14.460 -4.018 1.00 82.81 219 LEU A N 1
ATOM 1641 C CA . LEU A 1 219 ? -9.602 15.749 -3.667 1.00 82.81 219 LEU A CA 1
ATOM 1642 C C . LEU A 1 219 ? -10.618 16.713 -3.046 1.00 82.81 219 LEU A C 1
ATOM 1644 O O . LEU A 1 219 ? -10.291 17.386 -2.071 1.00 82.81 219 LEU A O 1
ATOM 1648 N N . GLY A 1 220 ? -11.857 16.744 -3.550 1.00 82.00 220 GLY A N 1
ATOM 1649 C CA . GLY A 1 220 ? -12.933 17.535 -2.949 1.00 82.00 220 GLY A CA 1
ATOM 1650 C C . GLY A 1 220 ? -13.265 17.099 -1.518 1.00 82.00 220 GLY A C 1
ATOM 1651 O O . GLY A 1 220 ? -13.441 17.941 -0.640 1.00 82.00 220 GLY A O 1
ATOM 1652 N N . ARG A 1 221 ? -13.290 15.786 -1.257 1.00 82.75 221 ARG A N 1
ATOM 1653 C CA . ARG A 1 221 ? -13.576 15.214 0.071 1.00 82.75 221 ARG A CA 1
ATOM 1654 C C . ARG A 1 221 ? -12.432 15.435 1.065 1.00 82.75 221 ARG A C 1
ATOM 1656 O O . ARG A 1 221 ? -12.685 15.810 2.203 1.00 82.75 221 ARG A O 1
ATOM 1663 N N . ILE A 1 222 ? -11.181 15.254 0.637 1.00 75.69 222 ILE A N 1
ATOM 1664 C CA . ILE A 1 222 ? -9.994 15.480 1.481 1.00 75.69 222 ILE A CA 1
ATOM 1665 C C . ILE A 1 222 ? -9.782 16.976 1.741 1.00 75.69 222 ILE A C 1
ATOM 1667 O O . ILE A 1 222 ? -9.454 17.367 2.857 1.00 75.69 222 ILE A O 1
ATOM 1671 N N . GLY A 1 223 ? -10.022 17.835 0.747 1.00 72.12 223 GLY A N 1
ATOM 1672 C CA . GLY A 1 223 ? -9.947 19.287 0.920 1.00 72.12 223 GLY A CA 1
ATOM 1673 C C . GLY A 1 223 ? -10.928 19.826 1.968 1.00 72.12 223 GLY A C 1
ATOM 1674 O O . GLY A 1 223 ? -10.616 20.807 2.637 1.00 72.12 223 GLY A O 1
ATOM 1675 N N . ALA A 1 224 ? -12.075 19.165 2.159 1.00 68.00 224 ALA A N 1
ATOM 1676 C CA . ALA A 1 224 ? -13.034 19.506 3.209 1.00 68.00 224 ALA A CA 1
ATOM 1677 C C . ALA A 1 224 ? -12.547 19.133 4.626 1.00 68.00 224 ALA A C 1
ATOM 1679 O O . ALA A 1 224 ? -12.894 19.828 5.576 1.00 68.00 224 ALA A O 1
ATOM 1680 N N . LEU A 1 225 ? -11.717 18.089 4.770 1.00 64.75 225 LEU A N 1
ATOM 1681 C CA . LEU A 1 225 ? -11.126 17.669 6.053 1.00 64.75 225 LEU A CA 1
ATOM 1682 C C . LEU A 1 225 ? -10.048 18.636 6.560 1.00 64.75 225 LEU A C 1
ATOM 1684 O O . LEU A 1 225 ? -9.882 18.784 7.761 1.00 64.75 225 LEU A O 1
ATOM 1688 N N . GLY A 1 226 ? -9.306 19.283 5.657 1.00 59.34 226 GLY A N 1
ATOM 1689 C CA . GLY A 1 226 ? -8.235 20.219 6.025 1.00 59.34 226 GLY A CA 1
ATOM 1690 C C . GLY A 1 226 ? -8.711 21.616 6.442 1.00 59.34 226 GLY A C 1
ATOM 1691 O O . GLY A 1 226 ? -7.875 22.458 6.759 1.00 59.34 226 GLY A O 1
ATOM 1692 N N . GLN A 1 227 ? -10.020 21.884 6.389 1.00 55.19 227 GLN A N 1
ATOM 1693 C CA . GLN A 1 227 ? -10.624 23.175 6.753 1.00 55.19 227 GLN A CA 1
ATOM 1694 C C . GLN A 1 227 ? -11.508 23.113 8.011 1.00 55.19 227 GLN A C 1
ATOM 1696 O O . GLN A 1 227 ? -12.121 24.123 8.361 1.00 55.19 227 GLN A O 1
ATOM 1701 N N . GLN A 1 228 ? -11.583 21.955 8.674 1.00 46.56 228 GLN A N 1
ATOM 1702 C CA . GLN A 1 228 ? -12.246 21.763 9.971 1.00 46.56 228 GLN A CA 1
ATOM 1703 C C . GLN A 1 228 ? -11.203 21.569 11.068 1.00 46.56 228 GLN A C 1
ATOM 1705 O O . GLN A 1 228 ? -11.463 22.056 12.190 1.00 46.56 228 GLN A O 1
#

Secondary structure (DSSP, 8-state):
-PEEEEEEEEEEEEEEETTEEEEEEEEEEEEEEEEHHHHHHHHHHIIIIIHHHHHHHHHTTPPP-----HHHHHHHHHHHHHHHHT--EEEEEEEEEE-SS-EEEEEEEEEE---S-TTS-HHHHHHHHEEEEEEEEEEEHHHHHHHHHHHHHHTT---HHHHHHHHHHHHHHHHHHHHHTTS-EEETTEEEEEEEEETTEEEETTEEEEHHHHHHHHHHHHHHHTT-

Sequence (228 aa):
AGNLAAQVSYDAGIIAYGGKDVGAAHMGFKFANVDAAASQALGQFYQDKILPQQQAAAAQKQPFRLELSPADQELMNTQLKKLFAAKPHVELEKLSLKTSNGESHVRIAVDLADPGPLDQPANALVLKALGEINAKVVLSKPMIRDLATQQAIREGQTDLKVIAEQAKAASDMASVMAEMMQLAKVDGDNIVSDLHYANDMVDFNGQKMTVQQFMSNILGRIGALGQQ

Foldseek 3Di:
DDKDKDKDKDKAAFDDDPNHGLWIKIWMKIKILFDPVLVVQVVVLCVPQVVVQVVVCVVVVHPRDRDDDPVSVVSNQVSVQVRQCSFMKIKRCWTWTGGPFDIWIKIKIWTFHRLDDPPDDPVSSVVSRTAKIKIKTKDFLRSQLSVQLVVCVVVVDDPPVVSNVRSNCRSVVVQCLCVVLVQFHDDPRITMWIWMDHPQWIQTRNDIDGPVVVVVSVCVSVVVVVVD

Radius of gyration: 23.15 Å; chains: 1; bounding box: 52×42×62 Å

InterPro domains:
  IPR010352 Protein of unknown function DUF945 [PF06097] (3-211)